Protein AF-A0AAJ6QUE1-F1 (afdb_monomer_lite)

Sequence (290 aa):
MAPIEACGLIKQVSALKKIPVGKLGVLTPVHIRGLEVEFTLDHVLVPKAEQRLLEPGMILRFKIKGDSRNGFTADEIKPEECAHYFGSVIRVPTAKDPSSRTIVSLDLTLDPIVISEESLRNLKLDTPLRCGDYVSLAIRWSDWIAAQQVHARPEGEITQVIERRVRRPRTKSQGREAENAALAGLEGNVANGAGFEELSPQHERFARQRDMCDRGSRRRSRSVNLDVGEKAFPIRYYPNYPQCGPQMCSCHCVPVSSDMMYGPFANFFNPATMCMPPPFIPPFMMRGSQ

Structure (mmCIF, N/CA/C/O backbone):
data_AF-A0AAJ6QUE1-F1
#
_entry.id   AF-A0AAJ6QUE1-F1
#
loop_
_atom_site.group_PDB
_atom_site.id
_atom_site.type_symbol
_atom_site.label_atom_id
_atom_site.label_alt_id
_atom_site.label_comp_id
_atom_site.label_asym_id
_atom_site.label_entity_id
_atom_site.label_seq_id
_atom_site.pdbx_PDB_ins_code
_atom_site.Cartn_x
_atom_site.Cartn_y
_atom_site.Cartn_z
_atom_site.occupancy
_atom_site.B_iso_or_equiv
_atom_site.auth_seq_id
_atom_site.auth_comp_id
_atom_site.auth_asym_id
_atom_site.auth_atom_id
_atom_site.pdbx_PDB_model_num
ATOM 1 N N . MET A 1 1 ? 5.039 -2.104 -29.533 1.00 77.12 1 MET A N 1
ATOM 2 C CA . MET A 1 1 ? 3.683 -2.080 -28.936 1.00 77.12 1 MET A CA 1
ATOM 3 C C . MET A 1 1 ? 3.504 -0.757 -28.214 1.00 77.12 1 MET A C 1
ATOM 5 O O . MET A 1 1 ? 4.496 -0.234 -27.715 1.00 77.12 1 MET A O 1
ATOM 9 N N . ALA A 1 2 ? 2.292 -0.199 -28.202 1.00 88.31 2 ALA A N 1
ATOM 10 C CA . ALA A 1 2 ? 2.006 0.975 -27.381 1.00 88.31 2 ALA A CA 1
ATOM 11 C C . ALA A 1 2 ? 2.123 0.603 -25.888 1.00 88.31 2 ALA A C 1
ATOM 13 O O . ALA A 1 2 ? 1.764 -0.524 -25.535 1.00 88.31 2 ALA A O 1
ATOM 14 N N . PRO A 1 3 ? 2.643 1.497 -25.030 1.00 93.00 3 PRO A N 1
ATOM 15 C CA . PRO A 1 3 ? 2.715 1.242 -23.598 1.00 93.00 3 PRO A CA 1
ATOM 16 C C . PRO A 1 3 ? 1.311 1.078 -23.005 1.00 93.00 3 PRO A C 1
ATOM 18 O O . PRO A 1 3 ? 0.396 1.822 -23.359 1.00 93.00 3 PRO A O 1
ATOM 21 N N . ILE A 1 4 ? 1.153 0.112 -22.100 1.00 95.69 4 ILE A N 1
ATOM 22 C CA . ILE A 1 4 ? -0.122 -0.173 -21.429 1.00 95.69 4 ILE A CA 1
ATOM 23 C C . ILE A 1 4 ? -0.091 0.475 -20.048 1.00 95.69 4 ILE A C 1
ATOM 25 O O . ILE A 1 4 ? 0.804 0.186 -19.256 1.00 95.69 4 ILE A O 1
ATOM 29 N N . GLU A 1 5 ? -1.060 1.336 -19.749 1.00 97.25 5 GLU A N 1
ATOM 30 C CA . GLU A 1 5 ? -1.211 1.899 -18.407 1.00 97.25 5 GLU A CA 1
ATOM 31 C C . GLU A 1 5 ? -1.709 0.831 -17.435 1.00 97.25 5 GLU A C 1
ATOM 33 O O . GLU A 1 5 ? -2.680 0.120 -17.705 1.00 97.25 5 GLU A O 1
ATOM 38 N N . ALA A 1 6 ? -1.022 0.717 -16.304 1.00 97.50 6 ALA A N 1
ATOM 39 C CA . ALA A 1 6 ? -1.281 -0.289 -15.297 1.00 97.50 6 ALA A CA 1
ATOM 40 C C . ALA A 1 6 ? -1.137 0.288 -13.888 1.00 97.50 6 ALA A C 1
ATOM 42 O O . ALA A 1 6 ? -0.459 1.290 -13.646 1.00 97.50 6 ALA A O 1
ATOM 43 N N . CYS A 1 7 ? -1.775 -0.387 -12.943 1.00 97.50 7 CYS A N 1
ATOM 44 C CA . CYS A 1 7 ? -1.571 -0.174 -11.520 1.00 97.50 7 CYS A CA 1
ATOM 45 C C . CYS A 1 7 ? -1.279 -1.527 -10.873 1.00 97.50 7 CYS A C 1
ATOM 47 O O . CYS A 1 7 ? -1.833 -2.558 -11.276 1.00 97.50 7 CYS A O 1
ATOM 49 N N . GLY A 1 8 ? -0.369 -1.543 -9.909 1.00 97.25 8 GLY A N 1
ATOM 50 C CA . GLY A 1 8 ? 0.151 -2.769 -9.322 1.00 97.25 8 GLY A CA 1
ATOM 51 C C . GLY A 1 8 ? 0.847 -2.527 -7.996 1.00 97.25 8 GLY A C 1
ATOM 52 O O . GLY A 1 8 ? 1.038 -1.387 -7.589 1.00 97.25 8 GLY A O 1
ATOM 53 N N . LEU A 1 9 ? 1.216 -3.612 -7.325 1.00 96.62 9 LEU A N 1
ATOM 54 C CA . LEU A 1 9 ? 1.865 -3.566 -6.018 1.00 96.62 9 LEU A CA 1
ATOM 55 C C . LEU A 1 9 ? 3.344 -3.926 -6.108 1.00 96.62 9 LEU A C 1
ATOM 57 O O . LEU A 1 9 ? 3.732 -4.793 -6.899 1.00 96.62 9 LEU A O 1
ATOM 61 N N . ILE A 1 10 ? 4.165 -3.309 -5.265 1.00 96.94 10 ILE A N 1
ATOM 62 C CA . ILE A 1 10 ? 5.572 -3.675 -5.111 1.00 96.94 10 ILE A CA 1
ATOM 63 C C . ILE A 1 10 ? 5.649 -5.063 -4.474 1.00 96.94 10 ILE A C 1
ATOM 65 O O . ILE A 1 10 ? 5.266 -5.252 -3.324 1.00 96.94 10 ILE A O 1
ATOM 69 N N . LYS A 1 11 ? 6.152 -6.053 -5.212 1.00 95.81 11 LYS A N 1
ATOM 70 C CA . LYS A 1 11 ? 6.400 -7.399 -4.673 1.00 95.81 11 LYS A CA 1
ATOM 71 C C . LYS A 1 11 ? 7.750 -7.487 -3.979 1.00 95.81 11 LYS A C 1
ATOM 73 O O . LYS A 1 11 ? 7.886 -8.143 -2.954 1.00 95.81 11 LYS A O 1
ATOM 78 N N . GLN A 1 12 ? 8.757 -6.851 -4.568 1.00 94.50 12 GLN A N 1
ATOM 79 C CA . GLN A 1 12 ? 10.127 -6.909 -4.082 1.00 94.50 12 GLN A CA 1
ATOM 80 C C . GLN A 1 12 ? 10.887 -5.658 -4.509 1.00 94.50 12 GLN A C 1
ATOM 82 O O . GLN A 1 12 ? 10.756 -5.211 -5.648 1.00 94.50 12 GLN A O 1
ATOM 87 N N . VAL A 1 13 ? 11.741 -5.157 -3.617 1.00 92.38 13 VAL A N 1
ATOM 88 C CA . VAL A 1 13 ? 12.742 -4.128 -3.912 1.00 92.38 13 VAL A CA 1
ATOM 89 C C . VAL A 1 13 ? 14.107 -4.679 -3.522 1.00 92.38 13 VAL A C 1
ATOM 91 O O . VAL A 1 13 ? 14.304 -5.141 -2.400 1.00 92.38 13 VAL A O 1
ATOM 94 N N . SER A 1 14 ? 15.057 -4.663 -4.452 1.00 88.81 14 SER A N 1
ATOM 95 C CA . SER A 1 14 ? 16.432 -5.102 -4.225 1.00 88.81 14 SER A CA 1
ATOM 96 C C . SER A 1 14 ? 17.375 -3.907 -4.319 1.00 88.81 14 SER A C 1
ATOM 98 O O . SER A 1 14 ? 17.922 -3.613 -5.384 1.00 88.81 14 SER A O 1
ATOM 100 N N . ALA A 1 15 ? 17.624 -3.260 -3.179 1.00 77.56 15 ALA A N 1
ATOM 101 C CA . ALA A 1 15 ? 18.534 -2.117 -3.076 1.00 77.56 15 ALA A CA 1
ATOM 102 C C . ALA A 1 15 ? 20.032 -2.489 -3.151 1.00 77.56 15 ALA A C 1
ATOM 104 O O . ALA A 1 15 ? 20.873 -1.611 -3.292 1.00 77.56 15 ALA A O 1
ATOM 105 N N . LEU A 1 16 ? 20.382 -3.780 -3.069 1.00 75.62 16 LEU A N 1
ATOM 106 C CA . LEU A 1 16 ? 21.776 -4.252 -2.997 1.00 75.62 16 LEU A CA 1
ATOM 107 C C . LEU A 1 16 ? 22.509 -4.299 -4.349 1.00 75.62 16 LEU A C 1
ATOM 109 O O . LEU A 1 16 ? 23.711 -4.556 -4.391 1.00 75.62 16 LEU A O 1
ATOM 113 N N . LYS A 1 17 ? 21.808 -4.098 -5.469 1.00 74.56 17 LYS A N 1
ATOM 114 C CA . LYS A 1 17 ? 22.422 -4.121 -6.804 1.00 74.56 17 LYS A CA 1
ATOM 115 C C . LYS A 1 17 ? 22.984 -2.743 -7.161 1.00 74.56 17 LYS A C 1
ATOM 117 O O . LYS A 1 17 ? 22.466 -1.729 -6.712 1.00 74.56 17 LYS A O 1
ATOM 122 N N . LYS A 1 18 ? 24.002 -2.712 -8.037 1.00 75.31 18 LYS A N 1
ATOM 123 C CA . LYS A 1 18 ? 24.576 -1.461 -8.582 1.00 75.31 18 LYS A CA 1
ATOM 124 C C . LYS A 1 18 ? 23.502 -0.534 -9.163 1.00 75.31 18 LYS A C 1
ATOM 126 O O . LYS A 1 18 ? 23.595 0.674 -9.006 1.00 75.31 18 LYS A O 1
ATOM 131 N N . ILE A 1 19 ? 22.498 -1.128 -9.809 1.00 78.81 19 ILE A N 1
ATOM 132 C CA . ILE A 1 19 ? 21.254 -0.472 -10.205 1.00 78.81 19 ILE A CA 1
ATOM 133 C C . ILE A 1 19 ? 20.157 -1.133 -9.372 1.00 78.81 19 ILE A C 1
ATOM 135 O O . ILE A 1 19 ? 19.929 -2.335 -9.547 1.00 78.81 19 ILE A O 1
ATOM 139 N N . PRO A 1 20 ? 19.521 -0.411 -8.438 1.00 84.19 20 PRO A N 1
ATOM 140 C CA . PRO A 1 20 ? 18.418 -0.954 -7.666 1.00 84.19 20 PRO A CA 1
ATOM 141 C C . PRO A 1 20 ? 17.274 -1.372 -8.590 1.00 84.19 20 PRO A C 1
ATOM 143 O O . PRO A 1 20 ? 16.778 -0.576 -9.391 1.00 84.19 20 PRO A O 1
ATOM 146 N N . VAL A 1 21 ? 16.867 -2.634 -8.470 1.00 92.19 21 VAL A N 1
ATOM 147 C CA . VAL A 1 21 ? 15.777 -3.218 -9.260 1.00 92.19 21 VAL A CA 1
ATOM 148 C C . VAL A 1 21 ? 14.681 -3.730 -8.347 1.00 92.19 21 VAL A C 1
ATOM 150 O O . VAL A 1 21 ? 14.945 -4.137 -7.211 1.00 92.19 21 VAL A O 1
ATOM 153 N N . GLY A 1 22 ? 13.460 -3.762 -8.854 1.00 95.06 22 GLY A N 1
ATOM 154 C CA . GLY A 1 22 ? 12.321 -4.330 -8.158 1.00 95.06 22 GLY A CA 1
ATOM 155 C C . GLY A 1 22 ? 11.380 -5.071 -9.096 1.00 95.06 22 GLY A C 1
ATOM 156 O O . GLY A 1 22 ? 11.583 -5.127 -10.310 1.00 95.06 22 GLY A O 1
ATOM 157 N N . LYS A 1 23 ? 10.346 -5.658 -8.499 1.00 96.75 23 LYS A N 1
ATOM 158 C CA . LYS A 1 23 ? 9.268 -6.349 -9.206 1.00 96.75 23 LYS A CA 1
ATOM 159 C C . LYS A 1 23 ? 7.918 -5.793 -8.788 1.00 96.75 23 LYS A C 1
ATOM 161 O O . LYS A 1 23 ? 7.656 -5.632 -7.593 1.00 96.75 23 LYS A O 1
ATOM 166 N N . LEU A 1 24 ? 7.059 -5.562 -9.771 1.00 97.56 24 LEU A N 1
ATOM 167 C CA . LEU A 1 24 ? 5.675 -5.137 -9.606 1.00 97.56 24 LEU A CA 1
ATOM 168 C C . LEU A 1 24 ? 4.745 -6.282 -9.994 1.00 97.56 24 LEU A C 1
ATOM 170 O O . LEU A 1 24 ? 4.940 -6.926 -11.021 1.00 97.56 24 LEU A O 1
ATOM 174 N N . GLY A 1 25 ? 3.729 -6.533 -9.174 1.00 97.38 25 GLY A N 1
ATOM 175 C CA . GLY A 1 25 ? 2.609 -7.398 -9.529 1.00 97.38 25 GLY A CA 1
ATOM 176 C C . GLY A 1 25 ? 1.455 -6.561 -10.067 1.00 97.38 25 GLY A C 1
ATOM 177 O O . GLY A 1 25 ? 0.931 -5.712 -9.346 1.00 97.38 25 GLY A O 1
ATOM 178 N N . VAL A 1 26 ? 1.042 -6.797 -11.310 1.00 97.75 26 VAL A N 1
ATOM 179 C CA . VAL A 1 26 ? -0.027 -6.024 -11.960 1.00 97.75 26 VAL A CA 1
ATOM 180 C C . VAL A 1 26 ? -1.389 -6.355 -11.341 1.00 97.75 26 VAL A C 1
ATOM 182 O O . VAL A 1 26 ? -1.796 -7.517 -11.286 1.00 97.75 26 VAL A O 1
ATOM 185 N N . LEU A 1 27 ? -2.121 -5.330 -10.900 1.00 96.38 27 LEU A N 1
ATOM 186 C CA . LEU A 1 27 ? -3.483 -5.433 -10.357 1.00 96.38 27 LEU A CA 1
ATOM 187 C C . LEU A 1 27 ? -4.544 -5.047 -11.392 1.00 96.38 27 LEU A C 1
ATOM 189 O O . LEU A 1 27 ? -5.607 -5.677 -11.472 1.00 96.38 27 LEU A O 1
AT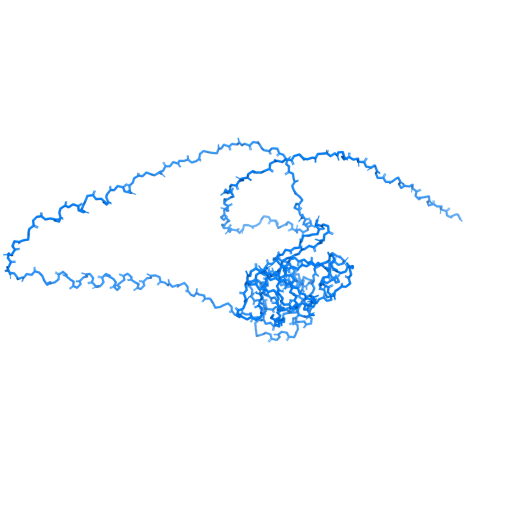OM 193 N N . THR A 1 28 ? -4.263 -4.018 -12.186 1.00 96.06 28 THR A N 1
ATOM 194 C CA . THR A 1 28 ? -5.117 -3.554 -13.281 1.00 96.06 28 THR A CA 1
ATOM 195 C C . THR A 1 28 ? -4.258 -3.200 -14.496 1.00 96.06 28 THR A C 1
ATOM 197 O O . THR A 1 28 ? -3.121 -2.765 -14.310 1.00 96.06 28 THR A O 1
ATOM 200 N N . PRO A 1 29 ? -4.780 -3.365 -15.723 1.00 95.69 29 PRO A N 1
ATOM 201 C CA . PRO A 1 29 ? -6.109 -3.882 -16.072 1.00 95.69 29 PRO A CA 1
ATOM 202 C C . PRO A 1 29 ? -6.257 -5.409 -15.902 1.00 95.69 29 PRO A C 1
ATOM 204 O O . PRO A 1 29 ? -5.283 -6.148 -15.797 1.00 95.69 29 PRO A O 1
ATOM 207 N N . VAL A 1 30 ? -7.507 -5.893 -15.855 1.00 95.69 30 VAL A N 1
ATOM 208 C CA . VAL A 1 30 ? -7.850 -7.288 -15.486 1.00 95.69 30 VAL A CA 1
ATOM 209 C C . VAL A 1 30 ? -7.214 -8.334 -16.407 1.00 95.69 30 VAL A C 1
ATOM 211 O O . VAL A 1 30 ? -6.806 -9.389 -15.935 1.00 95.69 30 VAL A O 1
ATOM 214 N N . HIS A 1 31 ? -7.093 -8.044 -17.702 1.00 94.31 31 HIS A N 1
ATOM 215 C CA . HIS A 1 31 ? -6.599 -8.995 -18.703 1.00 94.31 31 HIS A CA 1
ATOM 216 C C . HIS A 1 31 ? -5.103 -9.335 -18.564 1.00 94.31 31 HIS A C 1
ATOM 218 O O . HIS A 1 31 ? -4.671 -10.355 -19.088 1.00 94.31 31 HIS A O 1
ATOM 224 N N . ILE A 1 32 ? -4.327 -8.516 -17.846 1.00 94.50 32 ILE A N 1
ATOM 225 C CA . ILE A 1 32 ? -2.913 -8.772 -17.515 1.00 94.50 32 ILE A CA 1
ATOM 226 C C . ILE A 1 32 ? -2.669 -8.838 -16.000 1.00 94.50 32 ILE A C 1
ATOM 228 O O . ILE A 1 32 ? -1.533 -8.752 -15.535 1.00 94.50 32 ILE A O 1
ATOM 232 N N . ARG A 1 33 ? -3.733 -8.975 -15.201 1.00 96.31 33 ARG A N 1
ATOM 233 C CA . ARG A 1 33 ? -3.621 -9.089 -13.745 1.00 96.31 33 ARG A CA 1
ATOM 234 C C . ARG A 1 33 ? -2.780 -10.309 -13.366 1.00 96.31 33 ARG A C 1
ATOM 236 O O . ARG A 1 33 ? -2.951 -11.390 -13.919 1.00 96.31 33 ARG A O 1
ATOM 243 N N . GLY A 1 34 ? -1.916 -10.135 -12.372 1.00 94.81 34 GLY A N 1
ATOM 244 C CA . GLY A 1 34 ? -1.016 -11.174 -11.875 1.00 94.81 34 GLY A CA 1
ATOM 245 C C . GLY A 1 34 ? 0.307 -11.266 -12.634 1.00 94.81 34 GLY A C 1
ATOM 246 O O . GLY A 1 34 ? 1.219 -11.928 -12.140 1.00 94.81 34 GLY A O 1
ATOM 247 N N . LEU A 1 35 ? 0.444 -10.572 -13.771 1.00 95.75 35 LEU A N 1
ATOM 248 C CA . LEU A 1 35 ? 1.718 -10.440 -14.470 1.00 95.75 35 LEU A CA 1
ATOM 249 C C . LEU A 1 35 ? 2.756 -9.776 -13.557 1.00 95.75 35 LEU A C 1
ATOM 251 O O . LEU A 1 35 ? 2.451 -8.809 -12.854 1.00 95.75 35 LEU A O 1
ATOM 255 N N . GLU A 1 36 ? 3.980 -10.298 -13.577 1.00 96.38 36 GLU A N 1
ATOM 256 C CA . GLU A 1 36 ? 5.124 -9.662 -12.930 1.00 96.38 36 GLU A CA 1
ATOM 257 C C . GLU A 1 36 ? 5.891 -8.816 -13.936 1.00 96.38 36 GLU A C 1
ATOM 259 O O . GLU A 1 36 ? 6.180 -9.261 -15.047 1.00 96.38 36 GLU A O 1
ATOM 264 N N . VAL A 1 37 ? 6.219 -7.597 -13.525 1.00 96.94 37 VAL A N 1
ATOM 265 C CA . VAL A 1 37 ? 6.917 -6.617 -14.352 1.00 96.94 37 VAL A CA 1
ATOM 266 C C . VAL A 1 37 ? 8.133 -6.124 -13.583 1.00 96.94 37 VAL A C 1
ATOM 268 O O . VAL A 1 37 ? 8.030 -5.772 -12.404 1.00 96.94 37 VAL A O 1
ATOM 271 N N . GLU A 1 38 ? 9.295 -6.129 -14.226 1.00 96.12 38 GLU A N 1
ATOM 272 C CA . GLU A 1 38 ? 10.528 -5.641 -13.607 1.00 96.12 38 GLU A CA 1
ATOM 273 C C . GLU A 1 38 ? 10.637 -4.122 -13.737 1.00 96.12 38 GLU A C 1
ATOM 275 O O . GLU A 1 38 ? 10.182 -3.529 -14.717 1.00 96.12 38 GLU A O 1
ATOM 280 N N . PHE A 1 39 ? 11.256 -3.479 -12.752 1.00 96.12 39 PHE A N 1
ATOM 281 C CA . PHE A 1 39 ? 11.555 -2.054 -12.821 1.00 96.12 39 PHE A CA 1
ATOM 282 C C . PHE A 1 39 ? 12.911 -1.714 -12.224 1.00 96.12 39 PHE A C 1
ATOM 284 O O . PHE A 1 39 ? 13.453 -2.454 -11.400 1.00 96.12 39 PHE A O 1
ATOM 291 N N . THR A 1 40 ? 13.434 -0.556 -12.614 1.00 94.56 40 THR A N 1
ATOM 292 C CA . THR A 1 40 ? 14.599 0.076 -11.991 1.00 94.56 40 THR A CA 1
ATOM 293 C C . THR A 1 40 ? 14.145 1.313 -11.216 1.00 94.56 40 THR A C 1
ATOM 295 O O . THR A 1 40 ? 13.158 1.955 -11.584 1.00 94.56 40 THR A O 1
ATOM 298 N N . LEU A 1 41 ? 14.853 1.671 -10.138 1.00 92.44 41 LEU A N 1
ATOM 299 C CA . LEU A 1 41 ? 14.527 2.893 -9.383 1.00 92.44 41 LEU A CA 1
ATOM 300 C C . LEU A 1 41 ? 14.692 4.178 -10.212 1.00 92.44 41 LEU A C 1
ATOM 302 O O . LEU A 1 41 ? 14.047 5.179 -9.910 1.00 92.44 41 LEU A O 1
ATOM 306 N N . ASP A 1 42 ? 15.482 4.145 -11.287 1.00 93.25 42 ASP A N 1
ATOM 307 C CA . ASP A 1 42 ? 15.654 5.282 -12.198 1.00 93.25 42 ASP A CA 1
ATOM 308 C C . ASP A 1 42 ? 14.365 5.625 -12.965 1.00 93.25 42 ASP A C 1
ATOM 310 O O . ASP A 1 42 ? 14.182 6.766 -13.388 1.00 93.25 42 ASP A O 1
ATOM 314 N N . HIS A 1 43 ? 13.446 4.665 -13.110 1.00 95.62 43 HIS A N 1
ATOM 315 C CA . HIS A 1 43 ? 12.135 4.881 -13.729 1.00 95.62 43 HIS A CA 1
ATOM 316 C C . HIS A 1 43 ? 11.063 5.364 -12.743 1.00 95.62 43 HIS A C 1
ATOM 318 O O . HIS A 1 43 ? 9.921 5.593 -13.152 1.00 95.62 43 HIS A O 1
ATOM 324 N N . VAL A 1 44 ? 11.409 5.535 -11.461 1.00 96.31 44 VAL A N 1
ATOM 325 C CA . VAL A 1 44 ? 10.491 6.029 -10.433 1.00 96.31 44 VAL A CA 1
ATOM 326 C C . VAL A 1 44 ? 10.519 7.556 -10.376 1.00 96.31 44 VAL A C 1
ATOM 328 O O . VAL A 1 44 ? 11.518 8.177 -10.014 1.00 96.31 44 VAL A O 1
ATOM 331 N N . LEU A 1 45 ? 9.374 8.163 -10.674 1.00 96.50 45 LEU A N 1
ATOM 332 C CA . LEU A 1 45 ? 9.129 9.605 -10.739 1.00 96.50 45 LEU A CA 1
ATOM 333 C C . LEU A 1 45 ? 8.875 10.216 -9.350 1.00 96.50 45 LEU A C 1
ATOM 335 O O . LEU A 1 45 ? 7.946 10.995 -9.155 1.00 96.50 45 LEU A O 1
ATOM 339 N N . VAL A 1 46 ? 9.693 9.830 -8.375 1.00 93.81 46 VAL A N 1
ATOM 340 C CA . VAL A 1 46 ? 9.630 10.270 -6.974 1.00 93.81 46 VAL A CA 1
ATOM 341 C C . VAL A 1 46 ? 11.008 10.803 -6.578 1.00 93.81 46 VAL A C 1
ATOM 343 O O . VAL A 1 46 ? 12.014 10.270 -7.064 1.00 93.81 46 VAL A O 1
ATOM 346 N N . PRO A 1 47 ? 11.111 11.824 -5.704 1.00 94.56 47 PRO A N 1
ATOM 347 C CA . PRO A 1 47 ? 12.400 12.308 -5.222 1.00 94.56 47 PRO A CA 1
ATOM 348 C C . PRO A 1 47 ? 13.276 11.182 -4.655 1.00 94.56 47 PRO A C 1
ATOM 350 O O . PRO A 1 47 ? 12.801 10.312 -3.929 1.00 94.56 47 PRO A O 1
ATOM 353 N N . LYS A 1 48 ? 14.591 11.215 -4.919 1.00 91.12 48 LYS A N 1
ATOM 354 C CA . LYS A 1 48 ? 15.533 10.160 -4.478 1.00 91.12 48 LYS A CA 1
ATOM 355 C C . LYS A 1 48 ? 15.513 9.893 -2.966 1.00 91.12 48 LYS A C 1
ATOM 357 O O . LYS A 1 48 ? 15.817 8.781 -2.544 1.00 91.12 48 LYS A O 1
ATOM 362 N N . ALA A 1 49 ? 15.187 10.902 -2.157 1.00 91.06 49 ALA A N 1
ATOM 363 C CA . ALA A 1 49 ? 15.035 10.753 -0.711 1.00 91.06 49 ALA A CA 1
ATOM 364 C C . ALA A 1 49 ? 13.850 9.839 -0.351 1.00 91.06 49 ALA A C 1
ATOM 366 O O . ALA A 1 49 ? 13.987 8.971 0.506 1.00 91.06 49 ALA A O 1
ATOM 367 N N . GLU A 1 50 ? 12.730 9.986 -1.059 1.00 92.75 50 GLU A N 1
ATOM 368 C CA . GLU A 1 50 ? 11.510 9.195 -0.889 1.00 92.75 50 GLU A CA 1
ATOM 369 C C . GLU A 1 50 ? 11.592 7.826 -1.577 1.00 92.75 50 GLU A C 1
ATOM 371 O O . GLU A 1 50 ? 11.001 6.867 -1.098 1.00 92.75 50 GLU A O 1
ATOM 376 N N . GLN A 1 51 ? 12.386 7.669 -2.643 1.00 92.62 51 GLN A N 1
ATOM 377 C CA . GLN A 1 51 ? 12.585 6.356 -3.284 1.00 92.62 51 GLN A CA 1
ATOM 378 C C . GLN A 1 51 ? 13.107 5.284 -2.312 1.00 92.62 51 GLN A C 1
ATOM 380 O O . GLN A 1 51 ? 12.827 4.100 -2.481 1.00 92.62 51 GLN A O 1
ATOM 385 N N . ARG A 1 52 ? 13.860 5.687 -1.280 1.00 89.88 52 ARG A N 1
ATOM 386 C CA . ARG A 1 52 ? 14.366 4.783 -0.230 1.00 89.88 52 ARG A CA 1
ATOM 387 C C . ARG A 1 52 ? 13.275 4.270 0.709 1.00 89.88 52 ARG A C 1
ATOM 389 O O . ARG A 1 52 ? 13.529 3.334 1.458 1.00 89.88 52 ARG A O 1
ATOM 396 N N . LEU A 1 53 ? 12.115 4.913 0.686 1.00 91.81 53 LEU A N 1
ATOM 397 C CA . LEU A 1 53 ? 10.963 4.620 1.526 1.00 91.81 53 LEU A CA 1
ATOM 398 C C . LEU A 1 53 ? 9.974 3.669 0.827 1.00 91.81 53 LEU A C 1
ATOM 400 O O . LEU A 1 53 ? 9.003 3.229 1.433 1.00 91.81 53 LEU A O 1
ATOM 404 N N . LEU A 1 54 ? 10.235 3.312 -0.437 1.00 92.38 54 LEU A N 1
ATOM 405 C CA . LEU A 1 54 ? 9.442 2.331 -1.171 1.00 92.38 54 LEU A CA 1
ATOM 406 C C . LEU A 1 54 ? 9.582 0.940 -0.550 1.00 92.38 54 LEU A C 1
ATOM 408 O O . LEU A 1 54 ? 10.678 0.379 -0.489 1.00 92.38 54 LEU A O 1
ATOM 412 N N . GLU A 1 55 ? 8.453 0.357 -0.160 1.00 92.50 55 GLU A N 1
ATOM 413 C CA . GLU A 1 55 ? 8.380 -0.940 0.508 1.00 92.50 55 GLU A CA 1
ATOM 414 C C . GLU A 1 55 ? 7.442 -1.910 -0.229 1.00 92.50 55 GLU A C 1
ATOM 416 O O . GLU A 1 55 ? 6.503 -1.487 -0.915 1.00 92.50 55 GLU A O 1
ATOM 421 N N . PRO A 1 56 ? 7.676 -3.232 -0.111 1.00 94.62 56 PRO A N 1
ATOM 422 C CA . PRO A 1 56 ? 6.731 -4.228 -0.594 1.00 94.62 56 PRO A CA 1
ATOM 423 C C . PRO A 1 56 ? 5.317 -3.985 -0.055 1.00 94.62 56 PRO A C 1
ATOM 425 O O . PRO A 1 56 ? 5.132 -3.678 1.116 1.00 94.62 56 PRO A O 1
ATOM 428 N N . GLY A 1 57 ? 4.321 -4.149 -0.920 1.00 94.31 57 GLY A N 1
ATOM 429 C CA . GLY A 1 57 ? 2.912 -3.912 -0.613 1.00 94.31 57 GLY A CA 1
ATOM 430 C C . GLY A 1 57 ? 2.375 -2.564 -1.084 1.00 94.31 57 GLY A C 1
ATOM 431 O O . GLY A 1 57 ? 1.173 -2.473 -1.313 1.00 94.31 57 GLY A O 1
ATOM 432 N N . MET A 1 58 ? 3.224 -1.559 -1.320 1.00 95.75 58 MET A N 1
ATOM 433 C CA . MET A 1 58 ? 2.776 -0.258 -1.835 1.00 95.75 58 MET A CA 1
ATOM 434 C C . MET A 1 58 ? 2.208 -0.359 -3.253 1.00 95.75 58 MET A C 1
ATOM 436 O O . MET A 1 58 ? 2.755 -1.076 -4.096 1.00 95.75 58 MET A O 1
ATOM 440 N N . ILE A 1 59 ? 1.142 0.395 -3.528 1.00 97.19 59 ILE A N 1
ATOM 441 C CA . ILE A 1 59 ? 0.494 0.457 -4.843 1.00 97.19 59 ILE A CA 1
ATOM 442 C C . ILE A 1 59 ? 1.056 1.620 -5.671 1.00 97.19 59 ILE A C 1
ATOM 444 O O . ILE A 1 59 ? 1.082 2.767 -5.225 1.00 97.19 59 ILE A O 1
ATOM 448 N N . LEU A 1 60 ? 1.477 1.321 -6.900 1.00 97.56 60 LEU A N 1
ATOM 449 C CA . LEU A 1 60 ? 2.037 2.270 -7.860 1.00 97.56 60 LEU A CA 1
ATOM 450 C C . LEU A 1 60 ? 1.260 2.229 -9.183 1.00 97.56 60 LEU A C 1
ATOM 452 O O . LEU A 1 60 ? 0.786 1.170 -9.609 1.00 97.56 60 LEU A O 1
ATOM 456 N N . ARG A 1 61 ? 1.223 3.364 -9.883 1.00 97.94 61 ARG A N 1
ATOM 457 C CA . ARG A 1 61 ? 0.836 3.471 -11.296 1.00 97.94 61 ARG A CA 1
ATOM 458 C C . ARG A 1 61 ? 2.078 3.469 -12.176 1.00 97.94 61 ARG A C 1
ATOM 460 O O . ARG A 1 61 ? 3.075 4.104 -11.841 1.00 97.94 61 ARG A O 1
ATOM 467 N N . PHE A 1 62 ? 2.014 2.781 -13.308 1.00 98.19 62 PHE A N 1
ATOM 468 C CA . PHE A 1 62 ? 3.136 2.661 -14.236 1.00 98.19 62 PHE A CA 1
ATOM 469 C C . PHE A 1 62 ? 2.672 2.318 -15.650 1.00 98.19 62 PHE A C 1
ATOM 471 O O . PHE A 1 62 ? 1.522 1.935 -15.878 1.00 98.19 62 PHE A O 1
ATOM 478 N N . LYS A 1 63 ? 3.583 2.443 -16.614 1.00 98.06 63 LYS A N 1
ATOM 479 C CA . LYS A 1 63 ? 3.377 2.012 -17.997 1.00 98.06 63 LYS A CA 1
ATOM 480 C C . LYS A 1 63 ? 4.198 0.767 -18.277 1.00 98.06 63 LYS A C 1
ATOM 482 O O . LYS A 1 63 ? 5.410 0.766 -18.089 1.00 98.06 63 LYS A O 1
ATOM 487 N N . ILE A 1 64 ? 3.544 -0.281 -18.759 1.00 97.00 64 ILE A N 1
ATOM 488 C CA . ILE A 1 64 ? 4.202 -1.531 -19.133 1.00 97.00 64 ILE A CA 1
ATOM 489 C C . ILE A 1 64 ? 4.714 -1.415 -20.566 1.00 97.00 64 ILE A C 1
ATOM 491 O O . ILE A 1 64 ? 3.962 -1.057 -21.480 1.00 97.00 64 ILE A O 1
ATOM 495 N N . LYS A 1 65 ? 5.988 -1.751 -20.757 1.00 94.94 65 LYS A N 1
ATOM 496 C CA . LYS A 1 65 ? 6.653 -1.913 -22.051 1.00 94.94 65 LYS A CA 1
ATOM 497 C C . LYS A 1 65 ? 7.216 -3.332 -22.167 1.00 94.94 65 LYS A C 1
ATOM 499 O O . LYS A 1 65 ? 7.345 -4.047 -21.178 1.00 94.94 65 LYS A O 1
ATOM 504 N N . GLY A 1 66 ? 7.548 -3.731 -23.391 1.00 89.88 66 GLY A N 1
ATOM 505 C CA . GLY A 1 66 ? 8.118 -5.045 -23.688 1.00 89.88 66 GLY A CA 1
ATOM 506 C C . GLY A 1 66 ? 7.109 -6.046 -24.245 1.00 89.88 66 GLY A C 1
ATOM 507 O O . GLY A 1 66 ? 5.974 -5.700 -24.581 1.00 89.88 66 GLY A O 1
ATOM 508 N N . ASP A 1 67 ? 7.570 -7.280 -24.405 1.00 85.62 67 ASP A N 1
ATOM 509 C CA . ASP A 1 67 ? 6.819 -8.395 -24.975 1.00 85.62 67 ASP A CA 1
ATOM 510 C C . ASP A 1 67 ? 7.169 -9.712 -24.265 1.00 85.62 67 ASP A C 1
ATOM 512 O O . ASP A 1 67 ? 8.069 -9.784 -23.430 1.00 85.62 67 ASP A O 1
ATOM 516 N N . SER A 1 68 ? 6.461 -10.790 -24.603 1.00 83.75 68 SER A N 1
ATOM 517 C CA . SER A 1 68 ? 6.686 -12.103 -23.983 1.00 83.75 68 SER A CA 1
ATOM 518 C C . SER A 1 68 ? 8.066 -12.704 -24.269 1.00 83.75 68 SER A C 1
ATOM 520 O O . SER A 1 68 ? 8.456 -13.646 -23.585 1.00 83.75 68 SER A O 1
ATOM 522 N N . ARG A 1 69 ? 8.804 -12.192 -25.266 1.00 86.75 69 ARG A N 1
ATOM 523 C CA . ARG A 1 69 ? 10.144 -12.682 -25.625 1.00 86.75 69 ARG A CA 1
ATOM 524 C C . ARG A 1 69 ? 11.243 -11.986 -24.828 1.00 86.75 69 ARG A C 1
ATOM 526 O O . ARG A 1 69 ? 12.173 -12.654 -24.393 1.00 86.75 69 ARG A O 1
ATOM 53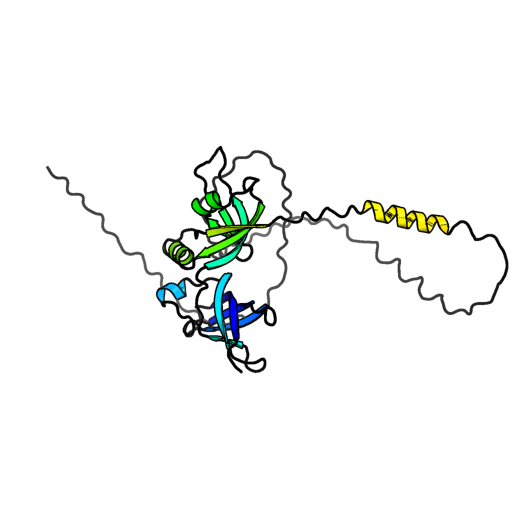3 N N . ASN A 1 70 ? 11.129 -10.672 -24.641 1.00 85.94 70 ASN A N 1
ATOM 534 C CA . ASN A 1 70 ? 12.141 -9.846 -23.976 1.00 85.94 70 ASN A CA 1
ATOM 535 C C . ASN A 1 70 ? 11.820 -9.568 -22.500 1.00 85.94 70 ASN A C 1
ATOM 537 O O . ASN A 1 70 ? 12.648 -9.003 -21.789 1.00 85.94 70 ASN A O 1
ATOM 541 N N . GLY A 1 71 ? 10.634 -9.970 -22.041 1.00 90.69 71 GLY A N 1
ATOM 542 C CA . GLY A 1 71 ? 10.130 -9.653 -20.713 1.00 90.69 71 GLY A CA 1
ATOM 543 C C . GLY A 1 71 ? 9.395 -8.315 -20.683 1.00 90.69 71 GLY A C 1
ATOM 544 O O . GLY A 1 71 ? 9.492 -7.489 -21.594 1.00 90.69 71 GLY A O 1
ATOM 545 N N . PHE A 1 72 ? 8.627 -8.120 -19.614 1.00 94.88 72 PHE A N 1
ATOM 546 C CA . PHE A 1 72 ? 7.878 -6.895 -19.378 1.00 94.88 72 PHE A CA 1
ATOM 547 C C . PHE A 1 72 ? 8.632 -6.004 -18.395 1.00 94.88 72 PHE A C 1
ATOM 549 O O . PHE A 1 72 ? 9.029 -6.454 -17.316 1.00 94.88 72 PHE A O 1
ATOM 556 N N . THR A 1 73 ? 8.767 -4.729 -18.748 1.00 96.31 73 THR A N 1
ATOM 557 C CA . THR A 1 73 ? 9.368 -3.695 -17.902 1.00 96.31 73 THR A CA 1
ATOM 558 C C . THR A 1 73 ? 8.366 -2.585 -17.605 1.00 96.31 73 THR A C 1
ATOM 560 O O . THR A 1 73 ? 7.455 -2.324 -18.394 1.00 96.31 73 THR A O 1
ATOM 563 N N . ALA A 1 74 ? 8.503 -1.950 -16.444 1.00 97.56 74 ALA A N 1
ATOM 564 C CA . ALA A 1 74 ? 7.668 -0.832 -16.026 1.00 97.56 74 ALA A CA 1
ATOM 565 C C . ALA A 1 74 ? 8.453 0.481 -16.100 1.00 97.56 74 ALA A C 1
ATOM 567 O O . ALA A 1 74 ? 9.546 0.588 -15.547 1.00 97.56 74 ALA A O 1
ATOM 568 N N . ASP A 1 75 ? 7.840 1.474 -16.738 1.00 96.94 75 ASP A N 1
ATOM 569 C CA . ASP A 1 75 ? 8.338 2.839 -16.890 1.00 96.94 75 ASP A CA 1
ATOM 570 C C . ASP A 1 75 ? 7.350 3.855 -16.301 1.00 96.94 75 ASP A C 1
ATOM 572 O O . ASP A 1 75 ? 6.181 3.538 -16.059 1.00 96.94 75 ASP A O 1
ATOM 576 N N . GLU A 1 76 ? 7.814 5.098 -16.119 1.00 97.19 76 GLU A N 1
ATOM 577 C CA . GLU A 1 76 ? 7.015 6.224 -15.604 1.00 97.19 76 GLU A CA 1
ATOM 578 C C . GLU A 1 76 ? 6.288 5.870 -14.297 1.00 97.19 76 GLU A C 1
ATOM 580 O O . GLU A 1 76 ? 5.090 6.113 -14.128 1.00 97.19 76 GLU A O 1
ATOM 585 N N . ILE A 1 77 ? 7.020 5.242 -13.379 1.00 97.75 77 ILE A N 1
ATOM 586 C CA . ILE A 1 77 ? 6.455 4.685 -12.157 1.00 97.75 77 ILE A CA 1
ATOM 587 C C . ILE A 1 77 ? 6.214 5.815 -11.173 1.00 97.75 77 ILE A C 1
ATOM 589 O O . ILE A 1 77 ? 7.132 6.553 -10.822 1.00 97.75 77 ILE A O 1
ATOM 593 N N . LYS A 1 78 ? 4.990 5.922 -10.678 1.00 97.38 78 LYS A N 1
ATOM 594 C CA . LYS A 1 78 ? 4.626 6.891 -9.650 1.00 97.38 78 LYS A CA 1
ATOM 595 C C . LYS A 1 78 ? 3.720 6.248 -8.603 1.00 97.38 78 LYS A C 1
ATOM 597 O O . LYS A 1 78 ? 2.929 5.371 -8.953 1.00 97.38 78 LYS A O 1
ATOM 602 N N . PRO A 1 79 ? 3.813 6.668 -7.337 1.00 96.44 79 PRO A N 1
ATOM 603 C CA . PRO A 1 79 ? 2.874 6.267 -6.311 1.00 96.44 79 PRO A CA 1
ATOM 604 C C . PRO A 1 79 ? 1.440 6.573 -6.710 1.00 96.44 79 PRO A C 1
ATOM 606 O O . PRO A 1 79 ? 1.148 7.566 -7.382 1.00 96.44 79 PRO A O 1
ATOM 609 N N . GLU A 1 80 ? 0.544 5.690 -6.300 1.00 96.00 80 GLU A N 1
ATOM 610 C CA . GLU A 1 80 ? -0.870 6.007 -6.267 1.00 96.00 80 GLU A CA 1
ATOM 611 C C . GLU A 1 80 ? -1.101 7.015 -5.133 1.00 96.00 80 GLU A C 1
ATOM 613 O O . GLU A 1 80 ? -0.831 6.705 -3.975 1.00 96.00 80 GLU A O 1
ATOM 618 N N . GLU A 1 81 ? -1.584 8.218 -5.461 1.00 95.19 81 GLU A N 1
ATOM 619 C CA . GLU A 1 81 ? -1.765 9.298 -4.477 1.00 95.19 81 GLU A CA 1
ATOM 620 C C . GLU A 1 81 ? -2.667 8.869 -3.316 1.00 95.19 81 GLU A C 1
ATOM 622 O O . GLU A 1 81 ? -2.397 9.182 -2.161 1.00 95.19 81 GLU A O 1
ATOM 627 N N . CYS A 1 82 ? -3.720 8.113 -3.630 1.00 96.38 82 CYS A N 1
ATOM 628 C CA . CYS A 1 82 ? -4.647 7.536 -2.672 1.00 96.38 82 CYS A CA 1
ATOM 629 C C . CYS A 1 82 ? -4.891 6.070 -3.043 1.00 96.38 82 CYS A C 1
ATOM 631 O O . CYS A 1 82 ? -5.636 5.758 -3.975 1.00 96.38 82 CYS A O 1
ATOM 633 N N . ALA A 1 83 ? -4.209 5.169 -2.342 1.00 97.00 83 ALA A N 1
ATOM 634 C CA . ALA A 1 83 ? -4.227 3.744 -2.626 1.00 97.00 83 ALA A CA 1
ATOM 635 C C . ALA A 1 83 ? -5.254 3.014 -1.755 1.00 97.00 83 ALA A C 1
ATOM 637 O O . ALA A 1 83 ? -5.320 3.227 -0.544 1.00 97.00 83 ALA A O 1
ATOM 638 N N . HIS A 1 84 ? -6.026 2.116 -2.372 1.00 96.50 84 HIS A N 1
ATOM 639 C CA . HIS A 1 84 ? -7.013 1.296 -1.674 1.00 96.50 84 HIS A CA 1
ATOM 640 C C . HIS A 1 84 ? -6.437 -0.065 -1.292 1.00 96.50 84 HIS A C 1
ATOM 642 O O . HIS A 1 84 ? -5.978 -0.825 -2.147 1.00 96.50 84 HIS A O 1
ATOM 648 N N . TYR A 1 85 ? -6.540 -0.394 -0.010 1.00 97.06 85 TYR A N 1
ATOM 649 C CA . TYR A 1 85 ? -6.116 -1.661 0.564 1.00 97.06 85 TYR A CA 1
ATOM 650 C C . TYR A 1 85 ? -7.290 -2.364 1.240 1.00 97.06 85 TYR A C 1
ATOM 652 O O . TYR A 1 85 ? -8.321 -1.762 1.550 1.00 97.06 85 TYR A O 1
ATOM 660 N N . PHE A 1 86 ? -7.112 -3.657 1.485 1.00 97.06 86 PHE A N 1
ATOM 661 C CA . PHE A 1 86 ? -8.015 -4.448 2.306 1.00 97.06 86 PHE A CA 1
ATOM 662 C C . PHE A 1 86 ? -7.306 -4.882 3.581 1.00 97.06 86 PHE A C 1
ATOM 664 O O . PHE A 1 86 ? -6.091 -5.114 3.589 1.00 97.06 86 PHE A O 1
ATOM 671 N N . GLY A 1 87 ? -8.074 -4.969 4.657 1.00 97.38 87 GLY A N 1
ATOM 672 C CA . GLY A 1 87 ? -7.549 -5.351 5.952 1.00 97.38 87 GLY A CA 1
ATOM 673 C C . GLY A 1 87 ? -8.635 -5.751 6.932 1.00 97.38 87 GLY A C 1
ATOM 674 O O . GLY A 1 87 ? -9.835 -5.674 6.656 1.00 97.38 87 GLY A O 1
ATOM 675 N N . SER A 1 88 ? -8.193 -6.171 8.111 1.00 97.69 88 SER A N 1
ATOM 676 C CA . SER A 1 88 ? -9.075 -6.541 9.216 1.00 97.69 88 SER A CA 1
ATOM 677 C C . SER A 1 88 ? -8.836 -5.645 10.424 1.00 97.69 88 SER A C 1
ATOM 679 O O . SER A 1 88 ? -7.694 -5.345 10.780 1.00 97.69 88 SER A O 1
ATOM 681 N N . VAL A 1 89 ? -9.912 -5.238 11.090 1.00 97.44 89 VAL A N 1
ATOM 682 C CA . VAL A 1 89 ? -9.836 -4.450 12.324 1.00 97.44 89 VAL A CA 1
ATOM 683 C C . VAL A 1 89 ? -9.241 -5.317 13.431 1.00 97.44 89 VAL A C 1
ATOM 685 O O . VAL A 1 89 ? -9.804 -6.351 13.786 1.00 97.44 89 VAL A O 1
ATOM 688 N N . ILE A 1 90 ? -8.109 -4.905 13.998 1.00 97.25 90 ILE A N 1
ATOM 689 C CA . ILE A 1 90 ? -7.428 -5.645 15.076 1.00 97.25 90 ILE A CA 1
ATOM 690 C C . ILE A 1 90 ? -7.567 -4.967 16.440 1.00 97.25 90 ILE A C 1
ATOM 692 O O . ILE A 1 90 ? -7.311 -5.592 17.470 1.00 97.25 90 ILE A O 1
ATOM 696 N N . ARG A 1 91 ? -7.964 -3.692 16.464 1.00 96.31 91 ARG A N 1
ATOM 697 C CA . ARG A 1 91 ? -8.200 -2.937 17.695 1.00 96.31 91 ARG A CA 1
ATOM 698 C C . ARG A 1 91 ? -9.265 -1.880 17.471 1.00 96.31 91 ARG A C 1
ATOM 700 O O . ARG A 1 91 ? -9.220 -1.181 16.464 1.00 96.31 91 ARG A O 1
ATOM 707 N N . VAL A 1 92 ? -10.154 -1.737 18.446 1.00 95.31 92 VAL A N 1
ATOM 708 C CA . VAL A 1 92 ? -11.120 -0.640 18.549 1.00 95.31 92 VAL A CA 1
ATOM 709 C C . VAL A 1 92 ? -11.036 -0.027 19.951 1.00 95.31 92 VAL A C 1
ATOM 711 O O . VAL A 1 92 ? -10.720 -0.765 20.893 1.00 95.31 92 VAL A O 1
ATOM 714 N N . PRO A 1 93 ? -11.310 1.281 20.107 1.00 92.31 93 PRO A N 1
ATOM 715 C CA . PRO A 1 93 ? -11.426 1.909 21.414 1.00 92.31 93 PRO A CA 1
ATOM 716 C C . PRO A 1 93 ? -12.431 1.167 22.295 1.00 92.31 93 PRO A C 1
ATOM 718 O O . PRO A 1 93 ? -13.500 0.762 21.834 1.00 92.31 93 PRO A O 1
ATOM 721 N N . THR A 1 94 ? -12.103 0.986 23.574 1.00 90.44 94 THR A N 1
ATOM 722 C CA . THR A 1 94 ? -13.005 0.336 24.539 1.00 90.44 94 THR A CA 1
ATOM 723 C C . THR A 1 94 ? -13.361 1.297 25.661 1.00 90.44 94 THR A C 1
ATOM 725 O O . THR A 1 94 ? -12.618 2.230 25.938 1.00 90.44 94 THR A O 1
ATOM 728 N N . ALA A 1 95 ? -14.457 1.042 26.381 1.00 88.31 95 ALA A N 1
ATOM 729 C CA . ALA A 1 95 ? -14.829 1.860 27.541 1.00 88.31 95 ALA A CA 1
ATOM 730 C C . ALA A 1 95 ? -13.740 1.902 28.634 1.00 88.31 95 ALA A C 1
ATOM 732 O O . ALA A 1 95 ? -13.677 2.856 29.401 1.00 88.31 95 ALA A O 1
ATOM 733 N N . LYS A 1 96 ? -12.880 0.875 28.704 1.00 88.44 96 LYS A N 1
ATOM 734 C CA . LYS A 1 96 ? -11.749 0.811 29.644 1.00 88.44 96 LYS A CA 1
ATOM 735 C C . LYS A 1 96 ? -10.529 1.603 29.171 1.00 88.44 96 LYS A C 1
ATOM 737 O O . LYS A 1 96 ? -9.708 1.979 29.996 1.00 88.44 96 LYS A O 1
ATOM 742 N N . ASP A 1 97 ? -10.410 1.819 27.865 1.00 89.56 97 ASP A N 1
ATOM 743 C CA . ASP A 1 97 ? -9.290 2.510 27.230 1.00 89.56 97 ASP A CA 1
ATOM 744 C C . ASP A 1 97 ? -9.810 3.357 26.052 1.00 89.56 97 ASP A C 1
ATOM 746 O O . ASP A 1 97 ? -9.677 2.965 24.883 1.00 89.56 97 ASP A O 1
ATOM 750 N N . PRO A 1 98 ? -10.480 4.488 26.350 1.00 82.81 98 PRO A N 1
ATOM 751 C CA . PRO A 1 98 ? -11.072 5.346 25.328 1.00 82.81 98 PRO A CA 1
ATOM 752 C C . PRO A 1 98 ? -10.020 6.118 24.523 1.00 82.81 98 PRO A C 1
ATOM 754 O O . PRO A 1 98 ? -10.343 6.639 23.461 1.00 82.81 98 PRO A O 1
ATOM 757 N N . SER A 1 99 ? -8.774 6.201 25.007 1.00 85.31 99 SER A N 1
ATOM 758 C CA . SER A 1 99 ? -7.668 6.851 24.295 1.00 85.31 99 SER A CA 1
ATOM 759 C C . SER A 1 99 ? -6.989 5.928 23.281 1.00 85.31 99 SER A C 1
ATOM 761 O O . SER A 1 99 ? -6.203 6.397 22.452 1.00 85.31 99 SER A O 1
ATOM 763 N N . SER A 1 100 ? -7.280 4.623 23.308 1.00 90.38 100 SER A N 1
ATOM 764 C CA . SER A 1 100 ? -6.778 3.707 22.288 1.00 90.38 100 SER A CA 1
ATOM 765 C C . SER A 1 100 ? -7.366 4.022 20.913 1.00 90.38 100 SER A C 1
ATOM 767 O O . SER A 1 100 ? -8.563 4.233 20.755 1.00 90.38 100 SER A O 1
ATOM 769 N N . ARG A 1 101 ? -6.507 4.048 19.890 1.00 94.50 101 ARG A N 1
ATOM 770 C CA . ARG A 1 101 ? -6.923 4.278 18.500 1.00 94.50 101 ARG A CA 1
ATOM 771 C C . ARG A 1 101 ? -7.428 2.993 17.846 1.00 94.50 101 ARG A C 1
ATOM 773 O O . ARG A 1 101 ? -6.966 1.896 18.175 1.00 94.50 101 ARG A O 1
ATOM 780 N N . THR A 1 102 ? -8.316 3.142 16.864 1.00 96.56 102 THR A N 1
ATOM 781 C CA . THR A 1 102 ? -8.693 2.047 15.962 1.00 96.56 102 THR A CA 1
ATOM 782 C C . THR A 1 102 ? -7.504 1.676 15.082 1.00 96.56 102 THR A C 1
ATOM 784 O O . THR A 1 102 ? -6.865 2.551 14.492 1.00 96.56 102 THR A O 1
ATOM 787 N N . ILE A 1 103 ? -7.202 0.380 14.997 1.00 97.69 103 ILE A N 1
ATOM 788 C CA . ILE A 1 103 ? -6.094 -0.142 14.191 1.00 97.69 103 ILE A CA 1
ATOM 789 C C . ILE A 1 103 ? -6.615 -1.230 13.260 1.00 97.69 103 ILE A C 1
ATOM 791 O O . ILE A 1 103 ? -7.300 -2.161 13.700 1.00 97.69 103 ILE A O 1
ATOM 795 N N . VAL A 1 104 ? -6.226 -1.137 11.992 1.00 98.12 104 VAL A N 1
ATOM 796 C CA . VAL A 1 104 ? -6.496 -2.132 10.951 1.00 98.12 104 VAL A CA 1
ATOM 797 C C . VAL A 1 104 ? -5.179 -2.758 10.510 1.00 98.12 104 VAL A C 1
ATOM 799 O O . VAL A 1 104 ? -4.208 -2.047 10.294 1.00 98.12 104 VAL A O 1
ATOM 802 N N . SER A 1 105 ? -5.126 -4.082 10.400 1.00 98.00 105 SER A N 1
ATOM 803 C CA . SER A 1 105 ? -3.978 -4.787 9.818 1.00 98.00 105 SER A CA 1
ATOM 804 C C . SER A 1 105 ? -4.247 -5.050 8.341 1.00 98.00 105 SER A C 1
ATOM 806 O O . SER A 1 105 ? -5.320 -5.561 8.008 1.00 98.00 105 SER A O 1
ATOM 808 N N . LEU A 1 106 ? -3.307 -4.680 7.468 1.00 96.88 106 LEU A N 1
ATOM 809 C CA . LEU A 1 106 ? -3.403 -4.942 6.029 1.00 96.88 106 LEU A CA 1
ATOM 810 C C . LEU A 1 106 ? -3.280 -6.435 5.729 1.00 96.88 106 LEU A C 1
ATOM 812 O O . LEU A 1 106 ? -2.415 -7.104 6.279 1.00 96.88 106 LEU A O 1
ATOM 816 N N . ASP A 1 107 ? -4.066 -6.956 4.790 1.00 95.12 107 ASP A N 1
ATOM 817 C CA . ASP A 1 107 ? -4.035 -8.394 4.486 1.00 95.12 107 ASP A CA 1
ATOM 818 C C . ASP A 1 107 ? -2.712 -8.859 3.863 1.00 95.12 107 ASP A C 1
ATOM 820 O O . ASP A 1 107 ? -2.274 -9.985 4.092 1.00 95.12 107 ASP A O 1
ATOM 824 N N . LEU A 1 108 ? -2.098 -8.012 3.031 1.00 90.81 108 LEU A N 1
ATOM 825 C CA . LEU A 1 108 ? -0.929 -8.391 2.235 1.00 90.81 108 LEU A CA 1
ATOM 826 C C . LEU A 1 108 ? 0.382 -8.254 3.006 1.00 90.81 108 LEU A C 1
ATOM 828 O O . LEU A 1 108 ? 1.243 -9.123 2.896 1.00 90.81 108 LEU A O 1
ATOM 832 N N . THR A 1 109 ? 0.545 -7.168 3.761 1.00 92.69 109 THR A N 1
ATOM 833 C CA . THR A 1 109 ? 1.793 -6.873 4.482 1.00 92.69 109 THR A CA 1
ATOM 834 C C . THR A 1 109 ? 1.699 -7.141 5.977 1.00 92.69 109 THR A C 1
ATOM 836 O O . THR A 1 109 ? 2.724 -7.217 6.644 1.00 92.69 109 THR A O 1
ATOM 839 N N . LEU A 1 110 ? 0.482 -7.317 6.508 1.00 95.19 110 LEU A N 1
ATOM 840 C CA . LEU A 1 110 ? 0.185 -7.395 7.941 1.00 95.19 110 LEU A CA 1
ATOM 841 C C . LEU A 1 110 ? 0.501 -6.104 8.710 1.00 95.19 110 LEU A C 1
ATOM 843 O O . LEU A 1 110 ? 0.387 -6.081 9.940 1.00 95.19 110 LEU A O 1
ATOM 847 N N . ASP A 1 111 ? 0.816 -5.014 8.006 1.00 94.94 111 ASP A N 1
ATOM 848 C CA . ASP A 1 111 ? 1.168 -3.750 8.638 1.00 94.94 111 ASP A CA 1
ATOM 849 C C . ASP A 1 111 ? -0.025 -3.150 9.391 1.00 94.94 111 ASP A C 1
ATOM 851 O O . ASP A 1 111 ? -1.151 -3.139 8.878 1.00 94.94 111 ASP A O 1
ATOM 855 N N . PRO A 1 112 ? 0.196 -2.640 10.615 1.00 97.06 112 PRO A N 1
ATOM 856 C CA . PRO A 1 112 ? -0.835 -1.971 11.385 1.00 97.06 112 PRO A CA 1
ATOM 857 C C . PRO A 1 112 ? -0.992 -0.512 10.941 1.00 97.06 112 PRO A C 1
ATOM 859 O O . PRO A 1 112 ? -0.083 0.303 11.101 1.00 97.06 112 PRO A O 1
ATOM 862 N N . ILE A 1 113 ? -2.192 -0.171 10.486 1.00 97.75 113 ILE A N 1
ATOM 863 C CA . ILE A 1 113 ? -2.609 1.162 10.049 1.00 97.75 113 ILE A CA 1
ATOM 864 C C . ILE A 1 113 ? -3.496 1.783 11.120 1.00 97.75 113 ILE A C 1
ATOM 866 O O . ILE A 1 113 ? -4.420 1.138 11.629 1.00 97.75 113 ILE A O 1
ATOM 870 N N . VAL A 1 114 ? -3.216 3.032 11.480 1.00 97.69 114 VAL A N 1
ATOM 871 C CA . VAL A 1 114 ? -4.049 3.803 12.407 1.00 97.69 114 VAL A CA 1
ATOM 872 C C . VAL A 1 114 ? -5.174 4.453 11.615 1.00 97.69 114 VAL A C 1
ATOM 874 O O . VAL A 1 114 ? -4.922 5.078 10.593 1.00 97.69 114 VAL A O 1
ATOM 877 N N . ILE A 1 115 ? -6.414 4.311 12.074 1.00 97.69 115 ILE A N 1
ATOM 878 C CA . ILE A 1 115 ? -7.552 4.929 11.390 1.00 97.69 115 ILE A CA 1
ATOM 879 C C . ILE A 1 115 ? -7.782 6.338 11.925 1.00 97.69 115 ILE A C 1
ATOM 881 O O . ILE A 1 115 ? -7.811 6.531 13.145 1.00 97.69 115 ILE A O 1
ATOM 885 N N . SER A 1 116 ? -7.967 7.294 11.014 1.00 95.56 116 SER A N 1
ATOM 886 C CA . SER A 1 116 ? -8.252 8.681 11.371 1.00 95.56 116 SER A CA 1
ATOM 887 C C . SER A 1 116 ? -9.573 8.803 12.133 1.00 95.56 116 SER A C 1
ATOM 889 O O . SER A 1 116 ? -10.570 8.137 11.830 1.00 95.56 116 SER A O 1
ATOM 891 N N . GLU A 1 117 ? -9.607 9.675 13.143 1.00 92.06 117 GLU A N 1
ATOM 892 C CA . GLU A 1 117 ? -10.840 9.920 13.902 1.00 92.06 117 GLU A CA 1
ATOM 893 C C . GLU A 1 117 ? -11.947 10.490 13.013 1.00 92.06 117 GLU A C 1
ATOM 895 O O . GLU A 1 117 ? -13.122 10.180 13.204 1.00 92.06 117 GLU A O 1
ATOM 900 N N . GLU A 1 118 ? -11.569 11.311 12.034 1.00 92.94 118 GLU A N 1
ATOM 901 C CA . GLU A 1 118 ? -12.491 11.889 11.063 1.00 92.94 118 GLU A CA 1
ATOM 902 C C . GLU A 1 118 ? -13.155 10.802 10.212 1.00 92.94 118 GLU A C 1
ATOM 904 O O . GLU A 1 118 ? -14.380 10.794 10.080 1.00 92.94 118 GLU A O 1
ATOM 909 N N . SER A 1 119 ? -12.382 9.829 9.717 1.00 93.81 119 SER A N 1
ATOM 910 C CA . SER A 1 119 ? -12.932 8.701 8.964 1.00 93.81 119 SER A CA 1
ATOM 911 C C . SER A 1 119 ? -13.955 7.920 9.790 1.00 93.81 119 SER A C 1
ATOM 913 O O . SER A 1 119 ? -15.045 7.636 9.295 1.00 93.81 119 SER A O 1
ATOM 915 N N . LEU A 1 120 ? -13.667 7.646 11.068 1.00 91.38 120 LEU A N 1
ATOM 916 C CA . LEU A 1 120 ? -14.603 6.938 11.951 1.00 91.38 120 LEU A CA 1
ATOM 917 C C . LEU A 1 120 ? -15.905 7.716 12.175 1.00 91.38 120 LEU A C 1
ATOM 919 O O . LEU A 1 120 ? -16.980 7.116 12.177 1.00 91.38 120 LEU A O 1
ATOM 923 N N . ARG A 1 121 ? -15.825 9.042 12.338 1.00 90.75 121 ARG A N 1
ATOM 924 C CA . ARG A 1 121 ? -17.011 9.908 12.475 1.00 90.75 121 ARG A CA 1
ATOM 925 C C . ARG A 1 121 ? -17.835 9.938 11.186 1.00 90.75 121 ARG A C 1
ATOM 927 O O . ARG A 1 121 ? -19.064 9.968 11.244 1.00 90.75 121 ARG A O 1
ATOM 934 N N . ASN A 1 122 ? -17.168 9.885 10.035 1.00 92.12 122 ASN A N 1
ATOM 935 C CA . ASN A 1 122 ? -17.805 9.929 8.721 1.00 92.12 122 ASN A CA 1
ATOM 936 C C . ASN A 1 122 ? -18.412 8.585 8.288 1.00 92.12 122 ASN A C 1
ATOM 938 O O . ASN A 1 122 ? -19.319 8.578 7.457 1.00 92.12 122 ASN A O 1
ATOM 942 N N . LEU A 1 123 ? -17.971 7.463 8.869 1.00 88.69 123 LEU A N 1
ATOM 943 C CA . LEU A 1 123 ? -18.332 6.109 8.433 1.00 88.69 123 LEU A CA 1
ATOM 944 C C . LEU A 1 123 ? -19.817 5.731 8.637 1.00 88.69 123 LEU A C 1
ATOM 946 O O . LEU A 1 123 ? -20.237 4.715 8.097 1.00 88.69 123 LEU A O 1
ATOM 950 N N . LYS A 1 124 ? -20.610 6.528 9.375 1.00 87.69 124 LYS A N 1
ATOM 951 C CA . LYS A 1 124 ? -22.078 6.392 9.583 1.00 87.69 124 LYS A CA 1
ATOM 952 C C . LYS A 1 124 ? -22.602 4.942 9.532 1.00 87.69 124 LYS A C 1
ATOM 954 O O . LYS A 1 124 ? -23.476 4.618 8.734 1.00 87.69 124 LYS A O 1
ATOM 959 N N . LEU A 1 125 ? -22.050 4.071 10.375 1.00 88.12 125 LEU A N 1
ATOM 960 C CA . LEU A 1 125 ? -22.458 2.668 10.444 1.00 88.12 125 LEU A CA 1
ATOM 961 C C . LEU A 1 125 ? -23.664 2.493 11.365 1.00 88.12 125 LEU A C 1
ATOM 963 O O . LEU A 1 125 ? -23.692 3.059 12.458 1.00 88.12 125 LEU A O 1
ATOM 967 N N . ASP A 1 126 ? -24.593 1.620 10.975 1.00 87.94 126 ASP A N 1
ATOM 968 C CA . ASP A 1 126 ? -25.700 1.193 11.843 1.00 87.94 126 ASP A CA 1
ATOM 969 C C . ASP A 1 126 ? -25.192 0.413 13.065 1.00 87.94 126 ASP A C 1
ATOM 971 O O . ASP A 1 126 ? -25.756 0.485 14.158 1.00 87.94 126 ASP A O 1
ATOM 975 N N . THR A 1 127 ? -24.098 -0.334 12.892 1.00 87.62 127 THR A N 1
ATOM 976 C CA . THR A 1 127 ? -23.439 -1.093 13.957 1.00 87.62 127 THR A CA 1
ATOM 977 C C . THR A 1 127 ? -22.030 -0.572 14.212 1.00 87.62 127 THR A C 1
ATOM 979 O O . THR A 1 127 ? -21.289 -0.355 13.253 1.00 87.62 127 THR A O 1
ATOM 982 N N . PRO A 1 128 ? -21.606 -0.437 15.483 1.00 89.94 128 PRO A N 1
ATOM 983 C CA . PRO A 1 128 ? -20.246 -0.017 15.790 1.00 89.94 128 PRO A CA 1
ATOM 984 C C . PRO A 1 128 ? -19.239 -1.037 15.256 1.00 89.94 128 PRO A C 1
ATOM 986 O O . PRO A 1 128 ? -19.479 -2.244 15.336 1.00 89.94 128 PRO A O 1
ATOM 989 N N . LEU A 1 129 ? -18.107 -0.532 14.765 1.00 93.12 129 LEU A N 1
ATOM 990 C CA . LEU A 1 129 ? -16.991 -1.335 14.275 1.00 93.12 129 LEU A CA 1
ATOM 991 C C . LEU A 1 129 ? -16.460 -2.260 15.382 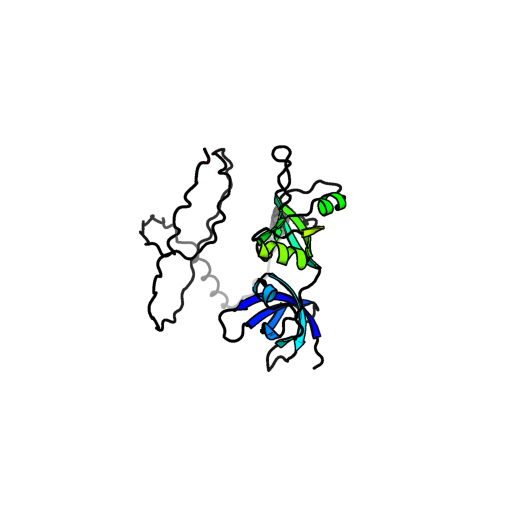1.00 93.12 129 LEU A C 1
ATOM 993 O O . LEU A 1 129 ? -16.325 -1.851 16.541 1.00 93.12 129 LEU A O 1
ATOM 997 N N . ARG A 1 130 ? -16.135 -3.503 15.033 1.00 93.81 130 ARG A N 1
ATOM 998 C CA . ARG A 1 130 ? -15.633 -4.531 15.954 1.00 93.81 130 ARG A CA 1
ATOM 999 C C . ARG A 1 130 ? -14.316 -5.113 15.461 1.00 93.81 130 ARG A C 1
ATOM 1001 O O . ARG A 1 130 ? -14.017 -5.130 14.270 1.00 93.81 130 ARG A O 1
ATOM 1008 N N . CYS A 1 131 ? -13.528 -5.652 16.390 1.00 95.25 131 CYS A N 1
ATOM 1009 C CA . CYS A 1 131 ? -12.363 -6.454 16.025 1.00 95.25 131 CYS A CA 1
ATOM 1010 C C . CYS A 1 131 ? -12.796 -7.664 15.182 1.00 95.25 131 CYS A C 1
ATOM 1012 O O . CYS A 1 131 ? -13.725 -8.384 15.548 1.00 95.25 131 CYS A O 1
ATOM 1014 N N . GLY A 1 132 ? -12.090 -7.903 14.080 1.00 95.06 132 GLY A N 1
ATOM 1015 C CA . GLY A 1 132 ? -12.382 -8.948 13.102 1.00 95.06 132 GLY A CA 1
ATOM 1016 C C . GLY A 1 132 ? -13.229 -8.490 11.913 1.00 95.06 132 GLY A C 1
ATOM 1017 O O . GLY A 1 132 ? -13.333 -9.254 10.947 1.00 95.06 132 GLY A O 1
ATOM 1018 N N . ASP A 1 133 ? -13.786 -7.274 11.949 1.00 95.25 133 ASP A N 1
ATOM 1019 C CA . ASP A 1 133 ? -14.489 -6.700 10.803 1.00 95.25 133 ASP A CA 1
ATOM 1020 C C . ASP A 1 133 ? -13.524 -6.512 9.634 1.00 95.25 133 ASP A C 1
ATOM 1022 O O . ASP A 1 133 ? -12.370 -6.105 9.807 1.00 95.25 133 ASP A O 1
ATOM 1026 N N . TYR A 1 134 ? -14.004 -6.841 8.438 1.00 96.62 134 TYR A N 1
ATOM 1027 C CA . TYR A 1 134 ? -13.234 -6.731 7.210 1.00 96.62 134 TYR A CA 1
ATOM 1028 C C . TYR A 1 134 ? -13.538 -5.397 6.544 1.00 96.62 134 TYR A C 1
ATOM 1030 O O . TYR A 1 134 ? -14.705 -5.038 6.390 1.00 96.62 134 TYR A O 1
ATOM 1038 N N . VAL A 1 135 ? -12.507 -4.646 6.170 1.00 97.06 135 VAL A N 1
ATOM 1039 C CA . VAL A 1 135 ? -12.662 -3.268 5.700 1.00 97.06 135 VAL A CA 1
ATOM 1040 C C . VAL A 1 135 ? -11.816 -3.003 4.462 1.00 97.06 135 VAL A C 1
ATOM 1042 O O . VAL A 1 135 ? -10.744 -3.585 4.283 1.00 97.06 135 VAL A O 1
ATOM 1045 N N . SER A 1 136 ? -12.299 -2.097 3.613 1.00 97.12 136 SER A N 1
ATOM 1046 C CA . SER A 1 136 ? -11.476 -1.426 2.614 1.00 97.12 136 SER A CA 1
ATOM 1047 C C . SER A 1 136 ? -11.061 -0.066 3.149 1.00 97.12 136 SER A C 1
ATOM 1049 O O . SER A 1 136 ? -11.887 0.692 3.669 1.00 97.12 136 SER A O 1
ATOM 1051 N N . LEU A 1 137 ? -9.784 0.251 3.012 1.00 96.94 137 LEU A N 1
ATOM 1052 C CA . LEU A 1 137 ? -9.193 1.480 3.511 1.00 96.94 137 LEU A CA 1
ATOM 1053 C C . LEU A 1 137 ? -8.428 2.203 2.403 1.00 96.94 137 LEU A C 1
ATOM 1055 O O . LEU A 1 137 ? -7.846 1.569 1.526 1.00 96.94 137 LEU A O 1
ATOM 1059 N N . ALA A 1 138 ? -8.443 3.524 2.450 1.00 97.62 138 ALA A N 1
ATOM 1060 C CA . ALA A 1 138 ? -7.654 4.401 1.609 1.00 97.62 138 ALA A CA 1
ATOM 1061 C C . ALA A 1 138 ? -6.472 4.932 2.423 1.00 97.62 138 ALA A C 1
ATOM 1063 O O . ALA A 1 138 ? -6.655 5.400 3.548 1.00 97.62 138 ALA A O 1
ATOM 1064 N N . ILE A 1 139 ? -5.265 4.848 1.870 1.00 97.62 139 ILE A N 1
ATOM 1065 C CA . ILE A 1 139 ? -4.067 5.442 2.470 1.00 97.62 139 ILE A CA 1
ATOM 1066 C C . ILE A 1 139 ? -3.444 6.374 1.447 1.00 97.62 139 ILE A C 1
ATOM 1068 O O . ILE A 1 139 ? -3.202 5.973 0.302 1.00 97.62 139 ILE A O 1
ATOM 1072 N N . ARG A 1 140 ? -3.189 7.616 1.861 1.00 97.12 140 ARG A N 1
ATOM 1073 C CA . ARG A 1 140 ? -2.520 8.595 1.010 1.00 97.12 140 ARG A CA 1
ATOM 1074 C C . ARG A 1 140 ? -1.022 8.348 1.007 1.00 97.12 140 ARG A C 1
ATOM 1076 O O . ARG A 1 140 ? -0.437 8.010 2.038 1.00 97.12 140 ARG A O 1
ATOM 1083 N N . TRP A 1 141 ? -0.394 8.569 -0.141 1.00 95.44 141 TRP A N 1
ATOM 1084 C CA . TRP A 1 141 ? 1.059 8.479 -0.272 1.00 95.44 141 TRP A CA 1
ATOM 1085 C C . TRP A 1 141 ? 1.776 9.382 0.741 1.00 95.44 141 TRP A C 1
ATOM 1087 O O . TRP A 1 141 ? 2.703 8.937 1.419 1.00 95.44 141 TRP A O 1
ATOM 1097 N N . SER A 1 142 ? 1.297 10.621 0.902 1.00 95.44 142 SER A N 1
ATOM 1098 C CA . SER A 1 142 ? 1.843 11.597 1.853 1.00 95.44 142 SER A CA 1
ATOM 1099 C C . SER A 1 142 ? 1.891 11.071 3.286 1.00 95.44 142 SER A C 1
ATOM 1101 O O . SER A 1 142 ? 2.905 11.223 3.965 1.00 95.44 142 SER A O 1
ATOM 1103 N N . ASP A 1 143 ? 0.816 10.422 3.733 1.00 95.88 143 ASP A N 1
ATOM 1104 C CA . ASP A 1 143 ? 0.659 9.958 5.113 1.00 95.88 143 ASP A CA 1
ATOM 1105 C C . ASP A 1 143 ? 1.535 8.731 5.367 1.00 95.88 143 ASP A C 1
ATOM 1107 O O . ASP A 1 143 ? 2.124 8.581 6.441 1.00 95.88 143 ASP A O 1
ATOM 1111 N N . TRP A 1 144 ? 1.691 7.888 4.341 1.00 94.69 144 TRP A N 1
ATOM 1112 C CA . TRP A 1 144 ? 2.611 6.759 4.379 1.00 94.69 144 TRP A CA 1
ATOM 1113 C C . TRP A 1 144 ? 4.064 7.221 4.520 1.00 94.69 144 TRP A C 1
ATOM 1115 O O . TRP A 1 144 ? 4.782 6.768 5.418 1.00 94.69 144 TRP A O 1
ATOM 1125 N N . ILE A 1 145 ? 4.487 8.158 3.669 1.00 94.31 145 ILE A N 1
ATOM 1126 C CA . ILE A 1 145 ? 5.849 8.698 3.685 1.00 94.31 145 ILE A CA 1
ATOM 1127 C C . ILE A 1 145 ? 6.140 9.434 4.991 1.00 94.31 145 ILE A C 1
ATOM 1129 O O . ILE A 1 145 ? 7.181 9.194 5.609 1.00 94.31 145 ILE A O 1
ATOM 1133 N N . ALA A 1 146 ? 5.222 10.294 5.441 1.00 94.50 146 ALA A N 1
ATOM 1134 C CA . ALA A 1 146 ? 5.373 11.024 6.694 1.00 94.50 146 ALA A CA 1
ATOM 1135 C C . ALA A 1 146 ? 5.554 10.060 7.875 1.00 94.50 146 ALA A C 1
ATOM 1137 O O . ALA A 1 146 ? 6.473 10.237 8.675 1.00 94.50 146 ALA A O 1
ATOM 1138 N N . ALA A 1 147 ? 4.745 8.997 7.950 1.00 94.75 147 ALA A N 1
ATOM 1139 C CA . ALA A 1 147 ? 4.849 8.000 9.009 1.00 94.75 147 ALA A CA 1
ATOM 1140 C C . ALA A 1 147 ? 6.184 7.243 8.987 1.00 94.75 147 ALA A C 1
ATOM 1142 O O . ALA A 1 147 ? 6.803 7.066 10.039 1.00 94.75 147 ALA A O 1
ATOM 1143 N N . GLN A 1 148 ? 6.674 6.848 7.810 1.00 93.06 148 GLN A N 1
ATOM 1144 C CA . GLN A 1 148 ? 7.966 6.168 7.693 1.00 93.06 148 GLN A CA 1
ATOM 1145 C C . GLN A 1 148 ? 9.138 7.061 8.118 1.00 93.06 148 GLN A C 1
ATOM 1147 O O . GLN A 1 148 ? 10.052 6.576 8.791 1.00 93.06 148 GLN A O 1
ATOM 1152 N N . GLN A 1 149 ? 9.100 8.357 7.788 1.00 93.81 149 GLN A N 1
ATOM 1153 C CA . GLN A 1 149 ? 10.142 9.317 8.175 1.00 93.81 149 GLN A CA 1
ATOM 1154 C C . GLN A 1 149 ? 10.278 9.470 9.695 1.00 93.81 149 GLN A C 1
ATOM 1156 O O . GLN A 1 149 ? 11.391 9.646 10.188 1.00 93.81 149 GLN A O 1
ATOM 1161 N N . VAL A 1 150 ? 9.174 9.373 10.442 1.00 94.81 150 VAL A N 1
ATOM 1162 C CA . VAL A 1 150 ? 9.171 9.469 11.915 1.00 94.81 150 VAL A CA 1
ATOM 1163 C C . VAL A 1 150 ? 9.107 8.109 12.620 1.00 94.81 150 VAL A C 1
ATOM 1165 O O . VAL A 1 150 ? 8.937 8.055 13.837 1.00 94.81 150 VAL A O 1
ATOM 1168 N N . HIS A 1 151 ? 9.225 7.003 11.877 1.00 91.94 151 HIS A N 1
ATOM 1169 C CA . HIS A 1 151 ? 9.064 5.636 12.389 1.00 91.94 151 HIS A CA 1
ATOM 1170 C C . HIS A 1 151 ? 7.736 5.397 13.138 1.00 91.94 151 HIS A C 1
ATOM 1172 O O . HIS A 1 151 ? 7.678 4.638 14.110 1.00 91.94 151 HIS A O 1
ATOM 1178 N N . ALA A 1 152 ? 6.660 6.036 12.678 1.00 94.50 152 ALA A N 1
ATOM 1179 C CA . ALA A 1 152 ? 5.302 5.853 13.176 1.00 94.50 152 ALA A CA 1
ATOM 1180 C C . ALA A 1 152 ? 4.486 4.925 12.263 1.00 94.50 152 ALA A C 1
ATOM 1182 O O . ALA A 1 152 ? 4.938 4.484 11.207 1.00 94.50 152 ALA A O 1
ATOM 1183 N N . ARG A 1 153 ? 3.258 4.613 12.689 1.00 95.00 153 ARG A N 1
ATOM 1184 C CA . ARG A 1 153 ? 2.286 3.899 11.853 1.00 95.00 153 ARG A CA 1
ATOM 1185 C C . ARG A 1 153 ? 1.606 4.884 10.904 1.00 95.00 153 ARG A C 1
ATOM 1187 O O . ARG A 1 153 ? 1.256 5.970 11.368 1.00 95.00 153 ARG A O 1
ATOM 1194 N N . PRO A 1 154 ? 1.385 4.512 9.635 1.00 96.12 154 PRO A N 1
ATOM 1195 C CA . PRO A 1 154 ? 0.645 5.350 8.704 1.00 96.12 154 PRO A CA 1
ATOM 1196 C C . PRO A 1 154 ? -0.806 5.516 9.155 1.00 96.12 154 PRO A C 1
ATOM 1198 O O . PRO A 1 154 ? -1.390 4.629 9.794 1.00 96.12 154 PRO A O 1
ATOM 1201 N N . GLU A 1 155 ? -1.363 6.672 8.817 1.00 96.88 155 GLU A N 1
ATOM 1202 C CA . GLU A 1 155 ? -2.773 6.980 9.010 1.00 96.88 155 GLU A CA 1
ATOM 1203 C C . GLU A 1 155 ? -3.558 6.620 7.744 1.00 96.88 155 GLU A C 1
ATOM 1205 O O . GLU A 1 155 ? -3.062 6.770 6.629 1.00 96.88 155 GLU A O 1
ATOM 1210 N N . GLY A 1 156 ? -4.766 6.090 7.916 1.00 97.19 156 GLY A N 1
ATOM 1211 C CA . GLY A 1 156 ? -5.640 5.699 6.817 1.00 97.19 156 GLY A CA 1
ATOM 1212 C C . GLY A 1 156 ? -7.106 5.982 7.113 1.00 97.19 156 GLY A C 1
ATOM 1213 O O . GLY A 1 156 ? -7.514 6.194 8.258 1.00 97.19 156 GLY A O 1
ATOM 1214 N N . GLU A 1 157 ? -7.913 5.951 6.063 1.00 97.38 157 GLU A N 1
ATOM 1215 C CA . GLU A 1 157 ? -9.348 6.212 6.114 1.00 97.38 157 GLU A CA 1
ATOM 1216 C C . GLU A 1 157 ? -10.108 4.934 5.742 1.00 97.38 157 GLU A C 1
ATOM 1218 O O . GLU A 1 157 ? -9.857 4.333 4.699 1.00 97.38 157 GLU A O 1
ATOM 1223 N N . ILE A 1 158 ? -11.056 4.492 6.570 1.00 96.88 158 ILE A N 1
ATOM 1224 C CA . ILE A 1 158 ? -11.970 3.412 6.187 1.00 96.88 158 ILE A CA 1
ATOM 1225 C C . ILE A 1 158 ? -12.940 3.962 5.141 1.00 96.88 158 ILE A C 1
ATOM 1227 O O . ILE A 1 158 ? -13.666 4.921 5.391 1.00 96.88 158 ILE A O 1
ATOM 1231 N N . THR A 1 159 ? -12.968 3.313 3.981 1.00 95.50 159 THR A N 1
ATOM 1232 C CA . THR A 1 159 ? -13.868 3.659 2.870 1.00 95.50 159 THR A CA 1
ATOM 1233 C C . THR A 1 159 ? -15.118 2.791 2.863 1.00 95.50 159 THR A C 1
ATOM 1235 O O . THR A 1 159 ? -16.196 3.259 2.506 1.00 95.50 159 THR A O 1
ATOM 1238 N N . GLN A 1 160 ? -14.997 1.528 3.280 1.00 94.94 160 GLN A N 1
ATOM 1239 C CA . GLN A 1 160 ? -16.113 0.592 3.313 1.00 94.94 160 GLN A CA 1
ATOM 1240 C C . GLN A 1 160 ? -15.893 -0.496 4.367 1.00 94.94 160 GLN A C 1
ATOM 1242 O O . GLN A 1 160 ? -14.796 -1.044 4.480 1.00 94.94 160 GLN A O 1
ATOM 1247 N N . VAL A 1 161 ? -16.957 -0.872 5.080 1.00 94.06 161 VAL A N 1
ATOM 1248 C CA . VAL A 1 161 ? -17.013 -2.127 5.844 1.00 94.06 161 VAL A CA 1
ATOM 1249 C C . VAL A 1 161 ? -17.600 -3.211 4.948 1.00 94.06 161 VAL A C 1
ATOM 1251 O O . VAL A 1 161 ? -18.675 -3.050 4.372 1.00 94.06 161 VAL A O 1
ATOM 1254 N N . ILE A 1 162 ? -16.869 -4.307 4.787 1.00 93.00 162 ILE A N 1
ATOM 1255 C CA . ILE A 1 162 ? -17.217 -5.400 3.887 1.00 93.00 162 ILE A CA 1
ATOM 1256 C C . ILE A 1 162 ? -17.858 -6.503 4.719 1.00 93.00 162 ILE A C 1
ATOM 1258 O O . ILE A 1 162 ? -17.201 -7.154 5.535 1.00 93.00 162 ILE A O 1
ATOM 1262 N N . GLU A 1 163 ? -19.143 -6.755 4.481 1.00 83.25 163 GLU A N 1
ATOM 1263 C CA . GLU A 1 163 ? -19.840 -7.862 5.124 1.00 83.25 163 GLU A CA 1
ATOM 1264 C C . GLU A 1 163 ? -19.164 -9.190 4.772 1.00 83.25 163 GLU A C 1
ATOM 1266 O O . GLU A 1 163 ? -19.179 -9.661 3.626 1.00 83.25 163 GLU A O 1
ATOM 1271 N N . ARG A 1 164 ? -18.591 -9.852 5.782 1.00 66.81 164 ARG A N 1
ATOM 1272 C CA . ARG A 1 164 ? -18.182 -11.243 5.626 1.00 66.81 164 ARG A CA 1
ATOM 1273 C C . ARG A 1 164 ? -19.443 -12.070 5.439 1.00 66.81 164 ARG A C 1
ATOM 1275 O O . ARG A 1 164 ? -20.179 -12.318 6.391 1.00 66.81 164 ARG A O 1
ATOM 1282 N N . ARG A 1 165 ? -19.664 -12.562 4.216 1.00 59.19 165 ARG A N 1
ATOM 1283 C CA . ARG A 1 165 ? -20.625 -13.642 3.970 1.00 59.19 165 ARG A CA 1
ATOM 1284 C C . ARG A 1 165 ? -20.194 -14.838 4.812 1.00 59.19 165 ARG A C 1
ATOM 1286 O O . ARG A 1 165 ? -19.310 -15.595 4.408 1.00 59.19 165 ARG A O 1
ATOM 1293 N N . VAL A 1 166 ? -20.797 -14.991 5.990 1.00 57.91 166 VAL A N 1
ATOM 1294 C CA . VAL A 1 166 ? -20.628 -16.167 6.843 1.00 57.91 166 VAL A CA 1
ATOM 1295 C C . VAL A 1 166 ? -21.020 -17.361 5.985 1.00 57.91 166 VAL A C 1
ATOM 1297 O O . VAL A 1 166 ? -22.200 -17.576 5.700 1.00 57.91 166 VAL A O 1
ATOM 1300 N N . ARG A 1 167 ? -20.030 -18.124 5.510 1.00 56.91 167 ARG A N 1
ATOM 1301 C CA . ARG A 1 167 ? -20.293 -19.414 4.878 1.00 56.91 167 ARG A CA 1
ATOM 1302 C C . ARG A 1 167 ? -20.880 -20.280 5.979 1.00 56.91 167 ARG A C 1
ATOM 1304 O O . ARG A 1 167 ? -20.136 -20.799 6.807 1.00 56.91 167 ARG A O 1
ATOM 1311 N N . ARG A 1 168 ? -22.214 -20.370 6.033 1.00 57.41 168 ARG A N 1
ATOM 1312 C CA . ARG A 1 168 ? -22.891 -21.275 6.961 1.00 57.41 168 ARG A CA 1
ATOM 1313 C C . ARG A 1 168 ? -22.240 -22.646 6.783 1.00 57.41 168 ARG A C 1
ATOM 1315 O O . ARG A 1 168 ? -22.121 -23.088 5.633 1.00 57.41 168 ARG A O 1
ATOM 1322 N N . PRO A 1 169 ? -21.760 -23.288 7.861 1.00 61.31 169 PRO A N 1
ATOM 1323 C CA . PRO A 1 169 ? -21.223 -24.630 7.752 1.00 61.31 169 PRO A CA 1
ATOM 1324 C C . PRO A 1 169 ? -22.309 -25.479 7.103 1.00 61.31 169 PRO A C 1
ATOM 1326 O O . PRO A 1 169 ? -23.427 -25.563 7.608 1.00 61.31 169 PRO A O 1
ATOM 1329 N N . ARG A 1 170 ? -22.005 -26.024 5.923 1.00 62.91 170 ARG A N 1
ATOM 1330 C CA . ARG A 1 170 ? -22.904 -26.918 5.202 1.00 62.91 170 ARG A CA 1
ATOM 1331 C C . ARG A 1 170 ? -23.060 -28.134 6.109 1.00 62.91 170 ARG A C 1
ATOM 1333 O O . ARG A 1 170 ? -22.141 -28.947 6.207 1.00 62.91 170 ARG A O 1
ATOM 1340 N N . THR A 1 171 ? -24.151 -28.190 6.865 1.00 61.59 171 THR A N 1
ATOM 1341 C CA . THR A 1 171 ? -24.463 -29.298 7.762 1.00 61.59 171 THR A CA 1
ATOM 1342 C C . THR A 1 171 ? -24.492 -30.563 6.911 1.00 61.59 171 THR A C 1
ATOM 1344 O O . THR A 1 171 ? -25.377 -30.761 6.086 1.00 61.59 171 THR A O 1
ATOM 1347 N N . LYS A 1 172 ? -23.471 -31.414 7.067 1.00 59.50 172 LYS A N 1
ATOM 1348 C CA . LYS A 1 172 ? -23.320 -32.689 6.343 1.00 59.50 172 LYS A CA 1
ATOM 1349 C C . LYS A 1 172 ? -24.399 -33.726 6.708 1.00 59.50 172 LYS A C 1
ATOM 1351 O O . LYS A 1 172 ? -24.308 -34.866 6.269 1.00 59.50 172 LYS A O 1
ATOM 1356 N N . SER A 1 173 ? -25.405 -33.367 7.505 1.00 57.03 173 SER A N 1
ATOM 1357 C CA . SER A 1 173 ? -26.420 -34.293 8.010 1.00 57.03 173 SER A CA 1
ATOM 1358 C C . SER A 1 173 ? -27.504 -34.656 6.993 1.00 57.03 173 SER A C 1
ATOM 1360 O O . SER A 1 173 ? -28.061 -35.735 7.112 1.00 57.03 173 SER A O 1
ATOM 1362 N N . GLN A 1 174 ? -27.759 -33.854 5.953 1.00 55.88 174 GLN A N 1
ATOM 1363 C CA . GLN A 1 174 ? -28.813 -34.179 4.973 1.00 55.88 174 GLN A CA 1
ATOM 1364 C C . GLN A 1 174 ? -28.368 -35.110 3.829 1.00 55.88 174 GLN A C 1
ATOM 1366 O O . GLN A 1 174 ? -29.204 -35.592 3.075 1.00 55.88 174 GLN A O 1
ATOM 1371 N N . GLY A 1 175 ? -27.067 -35.394 3.693 1.00 53.69 175 GLY A N 1
ATOM 1372 C CA . GLY A 1 175 ? -26.564 -36.277 2.633 1.00 53.69 175 GLY A CA 1
ATOM 1373 C C . GLY A 1 175 ? -26.703 -37.770 2.942 1.00 53.69 175 GLY A C 1
ATOM 1374 O O . GLY A 1 175 ? -26.907 -38.555 2.028 1.00 53.69 175 GLY A O 1
ATOM 1375 N N . ARG A 1 176 ? -26.629 -38.171 4.220 1.00 53.84 176 ARG A N 1
ATOM 1376 C CA . ARG A 1 176 ? -26.619 -39.596 4.604 1.00 53.84 176 ARG A CA 1
ATOM 1377 C C . ARG A 1 176 ? -28.006 -40.228 4.717 1.00 53.84 176 ARG A C 1
ATOM 1379 O O . ARG A 1 176 ? -28.123 -41.427 4.503 1.00 53.84 176 ARG A O 1
ATOM 1386 N N . GLU A 1 177 ? -29.051 -39.455 5.007 1.00 55.75 177 GLU A N 1
ATOM 1387 C CA . GLU A 1 177 ? -30.425 -39.985 5.000 1.00 55.75 177 GLU A CA 1
ATOM 1388 C C . GLU A 1 177 ? -30.930 -40.237 3.574 1.00 55.75 177 GLU A C 1
ATOM 1390 O O . GLU A 1 177 ? -31.575 -41.252 3.333 1.00 55.75 177 GLU A O 1
ATOM 1395 N N . ALA A 1 178 ? -30.561 -39.388 2.607 1.00 57.88 178 ALA A N 1
ATOM 1396 C CA . ALA A 1 178 ? -30.901 -39.603 1.200 1.00 57.88 178 ALA A CA 1
ATOM 1397 C C . ALA A 1 178 ? -30.151 -40.804 0.586 1.00 57.88 178 ALA A C 1
ATOM 1399 O O . ALA A 1 178 ? -30.729 -41.555 -0.196 1.00 57.88 178 ALA A O 1
ATOM 1400 N N . GLU A 1 179 ? -28.888 -41.023 0.970 1.00 57.59 179 GLU A N 1
ATOM 1401 C CA . GLU A 1 179 ? -28.086 -42.162 0.494 1.00 57.59 179 GLU A CA 1
ATOM 1402 C C . GLU A 1 179 ? -28.548 -43.497 1.115 1.00 57.59 179 GLU A C 1
ATOM 1404 O O . GLU A 1 179 ? -28.640 -44.504 0.416 1.00 57.59 179 GLU A O 1
ATOM 1409 N N . ASN A 1 180 ? -28.944 -43.503 2.397 1.00 58.31 180 ASN A N 1
ATOM 1410 C CA . ASN A 1 180 ? -29.497 -44.696 3.053 1.00 58.31 180 ASN A CA 1
ATOM 1411 C C . ASN A 1 180 ? -30.928 -45.032 2.591 1.00 58.31 180 ASN A C 1
ATOM 1413 O O . ASN A 1 180 ? -31.276 -46.209 2.511 1.00 58.31 180 ASN A O 1
ATOM 1417 N N . ALA A 1 181 ? -31.750 -44.035 2.240 1.00 58.53 181 ALA A N 1
ATOM 1418 C CA . ALA A 1 181 ? -33.080 -44.273 1.673 1.00 58.53 181 ALA A CA 1
ATOM 1419 C C . ALA A 1 181 ? -33.017 -44.894 0.263 1.00 58.53 181 ALA A C 1
ATOM 1421 O O . ALA A 1 181 ? -33.878 -45.697 -0.092 1.00 58.53 181 ALA A O 1
ATOM 1422 N N . ALA A 1 182 ? -31.984 -44.575 -0.525 1.00 58.19 182 ALA A N 1
ATOM 1423 C CA . ALA A 1 182 ? -31.783 -45.160 -1.851 1.00 58.19 182 ALA A CA 1
ATOM 1424 C C . ALA A 1 182 ? -31.339 -46.636 -1.793 1.00 58.19 182 ALA A C 1
ATOM 1426 O O . ALA A 1 182 ? -31.739 -47.428 -2.644 1.00 58.19 182 ALA A O 1
ATOM 1427 N N . LEU A 1 183 ? -30.560 -47.027 -0.778 1.00 56.84 183 LEU A N 1
ATOM 1428 C CA . LEU A 1 183 ? -30.133 -48.419 -0.584 1.00 56.84 183 LEU A CA 1
ATOM 1429 C C . LEU A 1 183 ? -31.248 -49.313 -0.013 1.00 56.84 183 LEU A C 1
ATOM 1431 O O . LEU A 1 183 ? -31.349 -50.472 -0.404 1.00 56.84 183 LEU A O 1
ATOM 1435 N N . ALA A 1 184 ? -32.141 -48.776 0.824 1.00 57.56 184 ALA A N 1
ATOM 1436 C CA . ALA A 1 184 ? -33.281 -49.528 1.364 1.00 57.56 184 ALA A CA 1
ATOM 1437 C C . ALA A 1 184 ? -34.377 -49.844 0.318 1.00 57.56 184 ALA A C 1
ATOM 1439 O O . ALA A 1 184 ? -35.203 -50.727 0.537 1.00 57.56 184 ALA A O 1
ATOM 1440 N N . GLY A 1 185 ? -34.391 -49.154 -0.830 1.00 53.25 185 GLY A N 1
ATOM 1441 C CA . GLY A 1 185 ? -35.330 -49.414 -1.930 1.00 53.25 185 GLY A CA 1
ATOM 1442 C C . GLY A 1 185 ? -34.932 -50.561 -2.871 1.00 53.25 185 GLY A C 1
ATOM 1443 O O . GLY A 1 185 ? -35.736 -50.952 -3.715 1.00 53.25 185 GLY A O 1
ATOM 1444 N N . LEU A 1 186 ? -33.714 -51.104 -2.750 1.00 52.09 186 LEU A N 1
ATOM 1445 C CA . LEU A 1 186 ? -33.170 -52.128 -3.657 1.00 52.09 186 LEU A CA 1
ATOM 1446 C C . LEU A 1 186 ? -33.257 -53.566 -3.119 1.00 52.09 186 LEU A C 1
ATOM 1448 O O . LEU A 1 186 ? -33.060 -54.504 -3.885 1.00 52.09 186 LEU A O 1
ATOM 1452 N N . GLU A 1 187 ? -33.620 -53.768 -1.850 1.00 51.81 187 GLU A N 1
ATOM 1453 C CA . GLU A 1 187 ? -33.741 -55.113 -1.253 1.00 51.81 187 GLU A CA 1
ATOM 1454 C C . GLU A 1 187 ? -35.143 -55.744 -1.407 1.00 51.81 187 GLU A C 1
ATOM 1456 O O . GLU A 1 187 ? -35.378 -56.861 -0.955 1.00 51.81 187 GLU A O 1
ATOM 1461 N N . GLY A 1 188 ? -36.082 -55.074 -2.088 1.00 49.91 188 GLY A N 1
ATOM 1462 C CA . GLY A 1 188 ? -37.467 -55.546 -2.240 1.00 49.91 188 GLY A CA 1
ATOM 1463 C C . GLY A 1 188 ? -37.787 -56.389 -3.483 1.00 49.91 188 GLY A C 1
ATOM 1464 O O . GLY A 1 188 ? -38.902 -56.889 -3.577 1.00 49.91 188 GLY A O 1
ATOM 1465 N N . ASN A 1 189 ? -36.867 -56.554 -4.442 1.00 50.28 189 ASN A N 1
ATOM 1466 C CA . ASN A 1 189 ? -37.190 -57.108 -5.772 1.00 50.28 189 ASN A CA 1
ATOM 1467 C C . ASN A 1 189 ? -36.213 -58.196 -6.261 1.00 50.28 189 ASN A C 1
ATOM 1469 O O . ASN A 1 189 ? -35.777 -58.176 -7.410 1.00 50.28 189 ASN A O 1
ATOM 1473 N N . VAL A 1 190 ? -35.888 -59.187 -5.424 1.00 49.78 190 VAL A N 1
ATOM 1474 C CA . VAL A 1 190 ? -35.218 -60.417 -5.894 1.00 49.78 190 VAL A CA 1
ATOM 1475 C C . VAL A 1 190 ? -35.931 -61.650 -5.348 1.00 49.78 190 VAL A C 1
ATOM 1477 O O . VAL A 1 190 ? -35.435 -62.383 -4.501 1.00 49.78 190 VAL A O 1
ATOM 1480 N N . ALA A 1 191 ? -37.134 -61.878 -5.860 1.00 51.62 191 ALA A N 1
ATOM 1481 C CA . ALA A 1 191 ? -37.797 -63.171 -5.800 1.00 51.62 191 ALA A CA 1
ATOM 1482 C C . ALA A 1 191 ? -38.648 -63.327 -7.060 1.00 51.62 191 ALA A C 1
ATOM 1484 O O . ALA A 1 191 ? -39.857 -63.152 -7.011 1.00 51.62 191 ALA A O 1
ATOM 1485 N N . ASN A 1 192 ? -37.997 -63.567 -8.202 1.00 45.38 192 ASN A N 1
ATOM 1486 C CA . ASN A 1 192 ? -38.560 -64.338 -9.313 1.00 45.38 192 ASN A CA 1
ATOM 1487 C C . ASN A 1 192 ? -37.472 -64.645 -10.353 1.00 45.38 192 ASN A C 1
ATOM 1489 O O . ASN A 1 192 ? -37.091 -63.804 -11.155 1.00 45.38 192 ASN A O 1
ATOM 1493 N N . GLY A 1 193 ? -36.963 -65.872 -10.256 1.00 40.59 193 GLY A N 1
ATOM 1494 C CA . GLY A 1 193 ? -36.892 -66.847 -11.343 1.00 40.59 193 GLY A CA 1
ATOM 1495 C C . GLY A 1 193 ? -36.348 -66.468 -12.725 1.00 40.59 193 GLY A C 1
ATOM 1496 O O . GLY A 1 193 ? -36.968 -65.716 -13.464 1.00 40.59 193 GLY A O 1
ATOM 1497 N N . ALA A 1 194 ? -35.350 -67.272 -13.110 1.00 40.59 194 ALA A N 1
ATOM 1498 C CA . ALA A 1 194 ? -35.054 -67.775 -14.456 1.00 40.59 194 ALA A CA 1
ATOM 1499 C C . ALA A 1 194 ? -34.032 -67.002 -15.307 1.00 40.59 194 ALA A C 1
ATOM 1501 O O . ALA A 1 194 ? -34.184 -65.823 -15.598 1.00 40.59 194 ALA A O 1
ATOM 1502 N N . GLY A 1 195 ? -33.021 -67.749 -15.770 1.00 40.19 195 GLY A N 1
ATOM 1503 C CA . GLY A 1 195 ? -32.082 -67.329 -16.811 1.00 40.19 195 GLY A CA 1
ATOM 1504 C C . GLY A 1 195 ? -30.613 -67.518 -16.440 1.00 40.19 195 GLY A C 1
ATOM 1505 O O . GLY A 1 195 ? -29.881 -66.544 -16.341 1.00 40.19 195 GLY A O 1
ATOM 1506 N N . PHE A 1 196 ? -30.181 -68.763 -16.220 1.00 41.94 196 PHE A N 1
ATOM 1507 C CA . PHE A 1 196 ? -28.761 -69.119 -16.260 1.00 41.94 196 PHE A CA 1
ATOM 1508 C C . PHE A 1 196 ? -28.296 -69.025 -17.723 1.00 41.94 196 PHE A C 1
ATOM 1510 O O . PHE A 1 196 ? -28.614 -69.904 -18.518 1.00 41.94 196 PHE A O 1
ATOM 1517 N N . GLU A 1 197 ? -27.560 -67.973 -18.074 1.00 49.53 197 GLU A N 1
ATOM 1518 C CA . GLU A 1 197 ? -26.665 -67.979 -19.234 1.00 49.53 197 GLU A CA 1
ATOM 1519 C C . GLU A 1 197 ? -25.220 -67.942 -18.731 1.00 49.53 197 GLU A C 1
ATOM 1521 O O . GLU A 1 197 ? -24.837 -67.122 -17.893 1.00 49.53 197 GLU A O 1
ATOM 1526 N N . GLU A 1 198 ? -24.444 -68.909 -19.213 1.00 45.97 198 GLU A N 1
ATOM 1527 C CA . GLU A 1 198 ? -23.037 -69.127 -18.907 1.00 45.97 198 GLU A CA 1
ATOM 1528 C C . GLU A 1 198 ? -22.196 -67.897 -19.269 1.00 45.97 198 GLU A C 1
ATOM 1530 O O . GLU A 1 198 ? -21.981 -67.580 -20.439 1.00 45.97 198 GLU A O 1
ATOM 1535 N N . LEU A 1 199 ? -21.652 -67.225 -18.252 1.00 44.47 199 LEU A N 1
ATOM 1536 C CA . LEU A 1 199 ? -20.606 -66.224 -18.432 1.00 44.47 199 LEU A CA 1
ATOM 1537 C C . LEU A 1 199 ? -19.227 -66.860 -18.228 1.00 44.47 199 LEU A C 1
ATOM 1539 O O . LEU A 1 199 ? -18.862 -67.322 -17.149 1.00 44.47 199 LEU A O 1
ATOM 1543 N N . SER A 1 200 ? -18.484 -66.848 -19.332 1.00 45.72 200 SER A N 1
ATOM 1544 C CA . SER A 1 200 ? -17.088 -67.239 -19.532 1.00 45.72 200 SER A CA 1
ATOM 1545 C C . SER A 1 200 ? -16.108 -66.771 -18.428 1.00 45.72 200 SER A C 1
ATOM 1547 O O . SER A 1 200 ? -16.211 -65.644 -17.928 1.00 45.72 200 SER A O 1
ATOM 1549 N N . PRO A 1 201 ? -15.100 -67.594 -18.070 1.00 46.44 201 PRO A N 1
ATOM 1550 C CA . PRO A 1 201 ? -14.176 -67.340 -16.967 1.00 46.44 201 PRO A CA 1
ATOM 1551 C C . PRO A 1 201 ? -13.076 -66.336 -17.351 1.00 46.44 201 PRO A C 1
ATOM 1553 O O . PRO A 1 201 ? -11.977 -66.727 -17.742 1.00 46.44 201 PRO A O 1
ATOM 1556 N N . GLN A 1 202 ? -13.334 -65.030 -17.212 1.00 47.59 202 GLN A N 1
ATOM 1557 C CA . GLN A 1 202 ? -12.273 -64.000 -17.272 1.00 47.59 202 GLN A CA 1
ATOM 1558 C C . GLN A 1 202 ? -12.342 -62.884 -16.207 1.00 47.59 202 GLN A C 1
ATOM 1560 O O . GLN A 1 202 ? -11.500 -61.990 -16.217 1.00 47.59 202 GLN A O 1
ATOM 1565 N N . HIS A 1 203 ? -13.236 -62.951 -15.213 1.00 47.19 203 HIS A N 1
ATOM 1566 C CA . HIS A 1 203 ? -13.396 -61.881 -14.206 1.00 47.19 203 HIS A CA 1
ATOM 1567 C C . HIS A 1 203 ? -12.929 -62.217 -12.774 1.00 47.19 203 HIS A C 1
ATOM 1569 O O . HIS A 1 203 ? -13.366 -61.593 -11.813 1.00 47.19 203 HIS A O 1
ATOM 1575 N N . GLU A 1 204 ? -11.971 -63.133 -12.603 1.00 43.97 204 GLU A N 1
ATOM 1576 C CA . GLU A 1 204 ? -11.468 -63.539 -11.272 1.00 43.97 204 GLU A CA 1
ATOM 1577 C C . GLU A 1 204 ? -10.148 -62.874 -10.820 1.00 43.97 204 GLU A C 1
ATOM 1579 O O . GLU A 1 204 ? -9.542 -63.288 -9.832 1.00 43.97 204 GLU A O 1
ATOM 1584 N N . ARG A 1 205 ? -9.673 -61.816 -11.497 1.00 45.03 205 ARG A N 1
ATOM 1585 C CA . ARG A 1 205 ? -8.363 -61.195 -11.183 1.00 45.03 205 ARG A CA 1
ATOM 1586 C C . ARG A 1 205 ? -8.379 -59.813 -10.524 1.00 45.03 205 ARG A C 1
ATOM 1588 O O . ARG A 1 205 ? -7.308 -59.322 -10.190 1.00 45.03 205 ARG A O 1
ATOM 1595 N N . PHE A 1 206 ? -9.537 -59.215 -10.239 1.00 42.53 206 PHE A N 1
ATOM 1596 C CA . PHE A 1 206 ? -9.590 -57.869 -9.633 1.00 42.53 206 PHE A CA 1
ATOM 1597 C C . PHE A 1 206 ? -10.080 -57.806 -8.176 1.00 42.53 206 PHE A C 1
ATOM 1599 O O . PHE A 1 206 ? -10.048 -56.739 -7.568 1.00 42.53 206 PHE A O 1
ATOM 1606 N N . ALA A 1 207 ? -10.443 -58.936 -7.560 1.00 41.59 207 ALA A N 1
ATOM 1607 C CA . ALA A 1 207 ? -10.955 -58.972 -6.182 1.00 41.59 207 ALA A CA 1
ATOM 1608 C C . ALA A 1 207 ? -9.888 -59.222 -5.091 1.00 41.59 207 ALA A C 1
ATOM 1610 O O . ALA A 1 207 ? -10.231 -59.345 -3.921 1.00 41.59 207 ALA A O 1
ATOM 1611 N N . ARG A 1 208 ? -8.590 -59.279 -5.429 1.00 43.84 208 ARG A N 1
ATOM 1612 C CA . ARG A 1 208 ? -7.498 -59.547 -4.461 1.00 43.84 208 ARG A CA 1
ATOM 1613 C C . ARG A 1 208 ? -6.524 -58.381 -4.242 1.00 43.84 208 ARG A C 1
ATOM 1615 O O . ARG A 1 208 ? -5.391 -58.601 -3.830 1.00 43.84 208 ARG A O 1
ATOM 1622 N N . GLN A 1 209 ? -6.945 -57.141 -4.498 1.00 42.09 209 GLN A N 1
ATOM 1623 C CA . GLN A 1 209 ? -6.069 -55.964 -4.382 1.00 42.09 209 GLN A CA 1
ATOM 1624 C C . GLN A 1 209 ? -6.693 -54.798 -3.595 1.00 42.09 209 GLN A C 1
ATOM 1626 O O . GLN A 1 209 ? -6.441 -53.635 -3.903 1.00 42.09 209 GLN A O 1
ATOM 1631 N N . ARG A 1 210 ? -7.523 -55.090 -2.579 1.00 39.84 210 ARG A N 1
ATOM 1632 C CA . ARG A 1 210 ? -8.109 -54.060 -1.694 1.00 39.84 210 ARG A CA 1
ATOM 1633 C C . ARG A 1 210 ? -7.935 -54.262 -0.180 1.00 39.84 210 ARG A C 1
ATOM 1635 O O . ARG A 1 210 ? -8.256 -53.340 0.554 1.00 39.84 210 ARG A O 1
ATOM 1642 N N . ASP A 1 211 ? -7.297 -55.340 0.281 1.00 40.34 211 ASP A N 1
ATOM 1643 C CA . ASP A 1 211 ? -7.178 -55.646 1.725 1.00 40.34 211 ASP A CA 1
ATOM 1644 C C . ASP A 1 211 ? -5.771 -55.453 2.335 1.00 40.34 211 ASP A C 1
ATOM 1646 O O . ASP A 1 211 ? -5.410 -56.109 3.310 1.00 40.34 211 ASP A O 1
ATOM 1650 N N . MET A 1 212 ? -4.943 -54.543 1.805 1.00 42.41 212 MET A N 1
ATOM 1651 C CA . MET A 1 212 ? -3.576 -54.317 2.327 1.00 42.41 212 MET A CA 1
ATOM 1652 C C . MET A 1 212 ? -3.225 -52.869 2.711 1.00 42.41 212 MET A C 1
ATOM 1654 O O . MET A 1 212 ? -2.048 -52.526 2.780 1.00 42.41 212 MET A O 1
ATOM 1658 N N . CYS A 1 213 ? -4.206 -52.020 3.033 1.00 40.72 213 CYS A N 1
ATOM 1659 C CA . CYS A 1 213 ? -3.924 -50.648 3.497 1.00 40.72 213 CYS A CA 1
ATOM 1660 C C . CYS A 1 213 ? -4.446 -50.289 4.895 1.00 40.72 213 CYS A C 1
ATOM 1662 O O . CYS A 1 213 ? -4.329 -49.135 5.286 1.00 40.72 213 CYS A O 1
ATOM 1664 N N . ASP A 1 214 ? -4.910 -51.257 5.688 1.00 41.59 214 ASP A N 1
ATOM 1665 C CA . ASP A 1 214 ? -5.293 -51.031 7.088 1.00 41.59 214 ASP A CA 1
ATOM 1666 C C . ASP A 1 214 ? -4.467 -51.904 8.031 1.00 41.59 214 ASP A C 1
ATOM 1668 O O . ASP A 1 214 ? -4.948 -52.891 8.584 1.00 41.59 214 ASP A O 1
ATOM 1672 N N . ARG A 1 215 ? -3.185 -51.556 8.206 1.00 38.03 215 ARG A N 1
ATOM 1673 C CA . ARG A 1 215 ? -2.394 -51.938 9.391 1.00 38.03 215 ARG A CA 1
ATOM 1674 C C . ARG A 1 215 ? -1.041 -51.233 9.408 1.00 38.03 215 ARG A C 1
ATOM 1676 O O . ARG A 1 215 ? -0.098 -51.635 8.741 1.00 38.03 215 ARG A O 1
ATOM 1683 N N . GLY A 1 216 ? -0.930 -50.255 10.301 1.00 33.09 216 GLY A N 1
ATOM 1684 C CA . GLY A 1 216 ? 0.343 -49.901 10.918 1.00 33.09 216 GLY A CA 1
ATOM 1685 C C . GLY A 1 216 ? 0.741 -48.445 10.750 1.00 33.09 216 GLY A C 1
ATOM 1686 O O . GLY A 1 216 ? 1.337 -48.084 9.752 1.00 33.09 216 GLY A O 1
ATOM 1687 N N . SER A 1 217 ? 0.512 -47.638 11.787 1.00 38.22 217 SER A N 1
ATOM 1688 C CA . SER A 1 217 ? 1.624 -46.989 12.496 1.00 38.22 217 SER A CA 1
ATOM 1689 C C . SER A 1 217 ? 1.104 -46.244 13.730 1.00 38.22 217 SER A C 1
ATO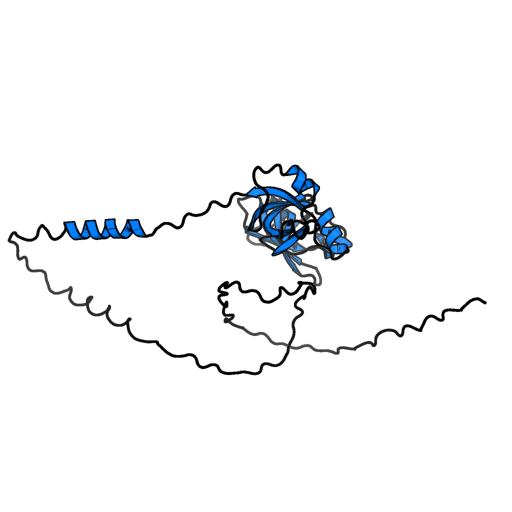M 1691 O O . SER A 1 217 ? 0.893 -45.036 13.733 1.00 38.22 217 SER A O 1
ATOM 1693 N N . ARG A 1 218 ? 0.884 -46.982 14.824 1.00 41.56 218 ARG A N 1
ATOM 1694 C CA . ARG A 1 218 ? 0.938 -46.406 16.174 1.00 41.56 218 ARG A CA 1
ATOM 1695 C C . ARG A 1 218 ? 2.390 -46.507 16.635 1.00 41.56 218 ARG A C 1
ATOM 1697 O O . ARG A 1 218 ? 2.799 -47.565 17.111 1.00 41.56 218 ARG A O 1
ATOM 1704 N N . ARG A 1 219 ? 3.170 -45.431 16.524 1.00 39.38 219 ARG A N 1
ATOM 1705 C CA . ARG A 1 219 ? 4.431 -45.299 17.268 1.00 39.38 219 ARG A CA 1
ATOM 1706 C C . ARG A 1 219 ? 4.519 -43.947 17.961 1.00 39.38 219 ARG A C 1
ATOM 1708 O O . ARG A 1 219 ? 4.248 -42.903 17.389 1.00 39.38 219 ARG A O 1
ATOM 1715 N N . ARG A 1 220 ? 4.857 -44.056 19.245 1.00 38.94 220 ARG A N 1
ATOM 1716 C CA . ARG A 1 220 ? 5.067 -43.007 20.238 1.00 38.94 220 ARG A CA 1
ATOM 1717 C C . ARG A 1 220 ? 6.307 -42.192 19.868 1.00 38.94 220 ARG A C 1
ATOM 1719 O O . ARG A 1 220 ? 7.375 -42.780 19.713 1.00 38.94 220 ARG A O 1
ATOM 1726 N N . SER A 1 221 ? 6.188 -40.872 19.817 1.00 33.38 221 SER A N 1
ATOM 1727 C CA . SER A 1 221 ? 7.341 -39.974 19.724 1.00 33.38 221 SER A CA 1
ATOM 1728 C C . SER A 1 221 ? 7.853 -39.672 21.132 1.00 33.38 221 SER A C 1
ATOM 1730 O O . SER A 1 221 ? 7.166 -39.041 21.933 1.00 33.38 221 SER A O 1
ATOM 1732 N N . ARG A 1 222 ? 9.045 -40.189 21.447 1.00 31.17 222 ARG A N 1
ATOM 1733 C CA . ARG A 1 222 ? 9.859 -39.782 22.598 1.00 31.17 222 ARG A CA 1
ATOM 1734 C C . ARG A 1 222 ? 10.509 -38.432 22.283 1.00 31.17 222 ARG A C 1
ATOM 1736 O O . ARG A 1 222 ? 11.054 -38.259 21.199 1.00 31.17 222 ARG A O 1
ATOM 1743 N N . SER A 1 223 ? 10.469 -37.519 23.246 1.00 30.73 223 SER A N 1
ATOM 1744 C CA . SER A 1 223 ? 11.203 -36.254 23.259 1.00 30.73 223 SER A CA 1
ATOM 1745 C C . SER A 1 223 ? 12.713 -36.505 23.313 1.00 30.73 223 SER A C 1
ATOM 1747 O O . SER A 1 223 ? 13.189 -37.192 24.219 1.00 30.73 223 SER A O 1
ATOM 1749 N N . VAL A 1 224 ? 13.456 -35.935 22.366 1.00 32.78 224 VAL A N 1
ATOM 1750 C CA . VAL A 1 224 ? 14.919 -35.827 22.404 1.00 32.78 224 VAL A CA 1
ATOM 1751 C C . VAL A 1 224 ? 15.248 -34.347 22.576 1.00 32.78 224 VAL A C 1
ATOM 1753 O O . VAL A 1 224 ? 14.864 -33.534 21.740 1.00 32.78 224 VAL A O 1
ATOM 1756 N N . ASN A 1 225 ? 15.914 -34.012 23.681 1.00 33.31 225 ASN A N 1
ATOM 1757 C CA . ASN A 1 225 ? 16.503 -32.695 23.906 1.00 33.31 225 ASN A CA 1
ATOM 1758 C C . ASN A 1 225 ? 17.731 -32.555 22.999 1.00 33.31 225 ASN A C 1
ATOM 1760 O O . ASN A 1 225 ? 18.621 -33.405 23.042 1.00 33.31 225 ASN A O 1
ATOM 1764 N N . LEU A 1 226 ? 17.768 -31.498 22.194 1.00 32.81 226 LEU A N 1
ATOM 1765 C CA . LEU A 1 226 ? 18.931 -31.090 21.413 1.00 32.81 226 LEU A CA 1
ATOM 1766 C C . LEU A 1 226 ? 19.190 -29.611 21.695 1.00 32.81 226 LEU A C 1
ATOM 1768 O O . LEU A 1 226 ? 18.390 -28.753 21.327 1.00 32.81 226 LEU A O 1
ATOM 1772 N N . ASP A 1 227 ? 20.309 -29.356 22.370 1.00 35.88 227 ASP A N 1
ATOM 1773 C CA . ASP A 1 227 ? 20.922 -28.040 22.514 1.00 35.88 227 ASP A CA 1
ATOM 1774 C C . ASP A 1 227 ? 21.324 -27.517 21.130 1.00 35.88 227 ASP A C 1
ATOM 1776 O O . ASP A 1 227 ? 22.090 -28.159 20.405 1.00 35.88 227 ASP A O 1
ATOM 1780 N N . VAL A 1 228 ? 20.813 -26.342 20.758 1.00 37.78 228 VAL A N 1
ATOM 1781 C CA . VAL A 1 228 ? 21.198 -25.632 19.534 1.00 37.78 228 VAL A CA 1
ATOM 1782 C C . VAL A 1 228 ? 21.663 -24.234 19.916 1.00 37.78 228 VAL A C 1
ATOM 1784 O O . VAL A 1 228 ? 20.905 -23.436 20.461 1.00 37.78 228 VAL A O 1
ATOM 1787 N N . GLY A 1 229 ? 22.939 -23.974 19.627 1.00 31.30 229 GLY A N 1
ATOM 1788 C CA . GLY A 1 229 ? 23.611 -22.704 19.850 1.00 31.30 229 GLY A CA 1
ATOM 1789 C C . GLY A 1 229 ? 23.066 -21.566 18.987 1.00 31.30 229 GLY A C 1
ATOM 1790 O O . GLY A 1 229 ? 22.619 -21.749 17.854 1.00 31.30 229 GLY A O 1
ATOM 1791 N N . GLU A 1 230 ? 23.139 -20.374 19.569 1.00 40.38 230 GLU A N 1
ATOM 1792 C CA . GLU A 1 230 ? 22.673 -19.096 19.046 1.00 40.38 230 GLU A CA 1
ATOM 1793 C C . GLU A 1 230 ? 23.303 -18.725 17.694 1.00 40.38 230 GLU A C 1
ATOM 1795 O O . GLU A 1 230 ? 24.519 -18.570 17.574 1.00 40.38 230 GLU A O 1
ATOM 1800 N N . LYS A 1 231 ? 22.458 -18.460 16.690 1.00 32.53 231 LYS A N 1
ATOM 1801 C CA . LYS A 1 231 ? 22.743 -17.492 15.619 1.00 32.53 231 LYS A CA 1
ATOM 1802 C C . LYS A 1 231 ? 21.474 -16.700 15.317 1.00 32.53 231 LYS A C 1
ATOM 1804 O O . LYS A 1 231 ? 20.545 -17.197 14.687 1.00 32.53 231 LYS A O 1
ATOM 1809 N N . ALA A 1 232 ? 21.442 -15.468 15.817 1.00 33.59 232 ALA A N 1
ATOM 1810 C CA . ALA A 1 232 ? 20.343 -14.529 15.659 1.00 33.59 232 ALA A CA 1
ATOM 1811 C C . ALA A 1 232 ? 20.342 -13.884 14.260 1.00 33.59 232 ALA A C 1
ATOM 1813 O O . ALA A 1 232 ? 21.349 -13.335 13.816 1.00 33.59 232 ALA A O 1
ATOM 1814 N N . PHE A 1 233 ? 19.185 -13.902 13.598 1.00 30.78 233 PHE A N 1
ATOM 1815 C CA . PHE A 1 233 ? 18.818 -12.946 12.549 1.00 30.78 233 PHE A CA 1
ATOM 1816 C C . PHE A 1 233 ? 18.002 -11.812 13.196 1.00 30.78 233 PHE A C 1
ATOM 1818 O O . PHE A 1 233 ? 17.300 -12.075 14.176 1.00 30.78 233 PHE A O 1
ATOM 1825 N N . PRO A 1 234 ? 18.053 -10.562 12.696 1.00 34.69 234 PRO A N 1
ATOM 1826 C CA . PRO A 1 234 ? 17.351 -9.453 13.328 1.00 34.69 234 PRO A CA 1
ATOM 1827 C C . PRO A 1 234 ? 15.842 -9.560 13.076 1.00 34.69 234 PRO A C 1
ATOM 1829 O O . PRO A 1 234 ? 15.309 -9.041 12.098 1.00 34.69 234 PRO A O 1
ATOM 1832 N N . ILE A 1 235 ? 15.141 -10.217 13.995 1.00 30.84 235 ILE A N 1
ATOM 1833 C CA . ILE A 1 235 ? 13.715 -9.992 14.217 1.00 30.84 235 ILE A CA 1
ATOM 1834 C C . ILE A 1 235 ? 13.606 -8.582 14.799 1.00 30.84 235 ILE A C 1
ATOM 1836 O O . ILE A 1 235 ? 14.143 -8.310 15.875 1.00 30.84 235 ILE A O 1
ATOM 1840 N N . ARG A 1 236 ? 12.930 -7.668 14.094 1.00 34.19 236 ARG A N 1
ATOM 1841 C CA . ARG A 1 236 ? 12.511 -6.388 14.677 1.00 34.19 236 ARG A CA 1
ATOM 1842 C C . ARG A 1 236 ? 11.502 -6.686 15.786 1.00 34.19 236 ARG A C 1
ATOM 1844 O O . ARG A 1 236 ? 10.306 -6.813 15.543 1.00 34.19 236 ARG A O 1
ATOM 1851 N N . TYR A 1 237 ? 12.005 -6.843 17.004 1.00 27.77 237 TYR A N 1
ATOM 1852 C CA . TYR A 1 237 ? 11.197 -6.813 18.211 1.00 27.77 237 TYR A CA 1
ATOM 1853 C C . TYR A 1 237 ? 10.673 -5.389 18.389 1.00 27.77 237 TYR A C 1
ATOM 1855 O O . TYR A 1 237 ? 11.455 -4.450 18.513 1.00 27.77 237 TYR A O 1
ATOM 1863 N N . TYR A 1 238 ? 9.354 -5.233 18.419 1.00 37.81 238 TYR A N 1
ATOM 1864 C CA . TYR A 1 238 ? 8.720 -4.043 18.972 1.00 37.81 238 TYR A CA 1
ATOM 1865 C C . TYR A 1 238 ? 8.564 -4.273 20.482 1.00 37.81 238 TYR A C 1
ATOM 1867 O O . TYR A 1 238 ? 7.722 -5.086 20.878 1.00 37.81 238 TYR A O 1
ATOM 1875 N N . PRO A 1 239 ? 9.351 -3.618 21.354 1.00 32.97 239 PRO A N 1
ATOM 1876 C CA . PRO A 1 239 ? 9.110 -3.693 22.780 1.00 32.97 239 PRO A CA 1
ATOM 1877 C C . PRO A 1 239 ? 7.958 -2.735 23.075 1.00 32.97 239 PRO A C 1
ATOM 1879 O O . PRO A 1 239 ? 8.142 -1.529 22.989 1.00 32.97 239 PRO A O 1
ATOM 1882 N N . ASN A 1 240 ? 6.753 -3.275 23.281 1.00 36.12 240 ASN A N 1
ATOM 1883 C CA . ASN A 1 240 ? 5.667 -2.724 24.112 1.00 36.12 240 ASN A CA 1
ATOM 1884 C C . ASN A 1 240 ? 4.370 -3.505 23.847 1.00 36.12 240 ASN A C 1
ATOM 1886 O O . ASN A 1 240 ? 3.404 -2.996 23.280 1.00 36.12 240 ASN A O 1
ATOM 1890 N N . TYR A 1 241 ? 4.348 -4.767 24.276 1.00 34.53 241 TYR A N 1
ATOM 1891 C CA . TYR A 1 241 ? 3.098 -5.417 24.658 1.00 34.53 241 TYR A CA 1
ATOM 1892 C C . TYR A 1 241 ? 2.991 -5.318 26.184 1.00 34.53 241 TYR A C 1
ATOM 1894 O O . TYR A 1 241 ? 3.895 -5.810 26.864 1.00 34.53 241 TYR A O 1
ATOM 1902 N N . PRO A 1 242 ? 1.940 -4.704 26.757 1.00 39.81 242 PRO A N 1
ATOM 1903 C CA . PRO A 1 242 ? 1.661 -4.897 28.171 1.00 39.81 242 PRO A CA 1
ATOM 1904 C C . PRO A 1 242 ? 1.387 -6.387 28.396 1.00 39.81 242 PRO A C 1
ATOM 1906 O O . PRO A 1 242 ? 0.560 -6.989 27.710 1.00 39.81 242 PRO A O 1
ATOM 1909 N N . GLN A 1 243 ? 2.130 -6.988 29.326 1.00 32.78 243 GLN A N 1
ATOM 1910 C CA . GLN A 1 243 ? 1.934 -8.373 29.729 1.00 32.78 243 GLN A CA 1
ATOM 1911 C C . GLN A 1 243 ? 0.515 -8.526 30.284 1.00 32.78 243 GLN A C 1
ATOM 1913 O O . GLN A 1 243 ? 0.180 -7.971 31.330 1.00 32.78 243 GLN A O 1
ATOM 1918 N N . CYS A 1 244 ? -0.337 -9.267 29.578 1.00 34.03 244 CYS A N 1
ATOM 1919 C CA . CYS A 1 244 ? -1.598 -9.727 30.137 1.00 34.03 244 CYS A CA 1
ATOM 1920 C C . CYS A 1 244 ? -1.279 -10.746 31.237 1.00 34.03 244 CYS A C 1
ATOM 1922 O O . CYS A 1 244 ? -0.682 -11.789 30.970 1.00 34.03 244 CYS A O 1
ATOM 1924 N N . GLY A 1 245 ? -1.651 -10.416 32.476 1.00 35.62 245 GLY A N 1
ATOM 1925 C CA . GLY A 1 245 ? -1.558 -11.320 33.619 1.00 35.62 245 GLY A CA 1
ATOM 1926 C C . GLY A 1 245 ? -2.388 -12.598 33.425 1.00 35.62 245 GLY A C 1
ATOM 1927 O O . GLY A 1 245 ? -3.257 -12.660 32.550 1.00 35.62 245 GLY A O 1
ATOM 1928 N N . PRO A 1 246 ? -2.131 -13.636 34.237 1.00 34.59 246 PRO A N 1
ATOM 1929 C CA . PRO A 1 246 ? -2.669 -14.965 34.017 1.00 34.59 246 PRO A CA 1
ATOM 1930 C C . PRO A 1 246 ? -4.136 -15.006 34.447 1.00 34.59 246 PRO A C 1
ATOM 1932 O O . PRO A 1 246 ? -4.446 -15.208 35.618 1.00 34.59 246 PRO A O 1
ATOM 1935 N N . GLN A 1 247 ? -5.058 -14.847 33.501 1.00 34.06 247 GLN A N 1
ATOM 1936 C CA . GLN A 1 247 ? -6.404 -15.388 33.651 1.00 34.06 247 GLN A CA 1
ATOM 1937 C C . GLN A 1 247 ? -6.772 -16.196 32.412 1.00 34.06 247 GLN A C 1
ATOM 1939 O O . GLN A 1 247 ? -6.634 -15.759 31.273 1.00 34.06 247 GLN A O 1
ATOM 1944 N N . MET A 1 248 ? -7.160 -17.434 32.699 1.00 39.44 248 MET A N 1
ATOM 1945 C CA . MET A 1 248 ? -7.457 -18.520 31.782 1.00 39.44 248 MET A CA 1
ATOM 1946 C C . MET A 1 248 ? -8.344 -18.090 30.611 1.00 39.44 248 MET A C 1
ATOM 1948 O O . MET A 1 248 ? -9.494 -17.709 30.800 1.00 39.44 248 MET A O 1
ATOM 1952 N N . CYS A 1 249 ? -7.839 -18.267 29.393 1.00 29.42 249 CYS A N 1
ATOM 1953 C CA . CYS A 1 249 ? -8.653 -18.478 28.202 1.00 29.42 249 CYS A CA 1
ATOM 1954 C C . CYS A 1 249 ? -7.978 -19.578 27.379 1.00 29.42 249 CYS A C 1
ATOM 1956 O O . CYS A 1 249 ? -6.894 -19.400 26.827 1.00 29.42 249 CYS A O 1
ATOM 1958 N N . SER A 1 250 ? -8.604 -20.751 27.364 1.00 34.22 250 SER A N 1
ATOM 1959 C CA . SER A 1 250 ? -8.193 -21.909 26.581 1.00 34.22 250 SER A CA 1
ATOM 1960 C C . SER A 1 250 ? -8.479 -21.657 25.100 1.00 34.22 250 SER A C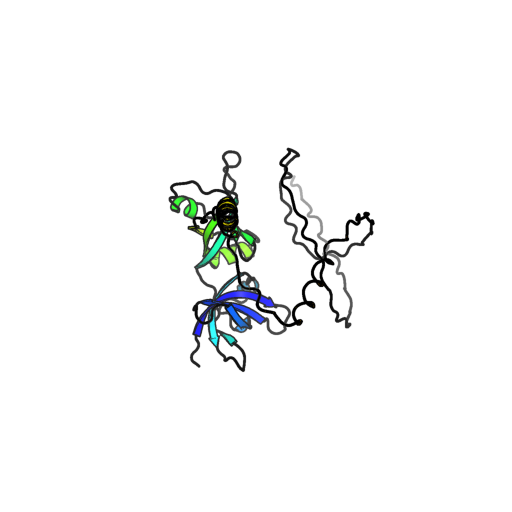 1
ATOM 1962 O O . SER A 1 250 ? -9.586 -21.904 24.624 1.00 34.22 250 SER A O 1
ATOM 1964 N N . CYS A 1 251 ? -7.476 -21.185 24.367 1.00 31.75 251 CYS A N 1
ATOM 1965 C CA . CYS A 1 251 ? -7.478 -21.202 22.910 1.00 31.75 251 CYS A CA 1
ATOM 1966 C C . CYS A 1 251 ? -6.413 -22.202 22.454 1.00 31.75 251 CYS A C 1
ATOM 1968 O O . CYS A 1 251 ? -5.232 -22.052 22.758 1.00 31.75 251 CYS A O 1
ATOM 1970 N N . HIS A 1 252 ? -6.842 -23.257 21.761 1.00 29.95 252 HIS A N 1
ATOM 1971 C CA . HIS A 1 252 ? -5.958 -24.252 21.165 1.00 29.95 252 HIS A CA 1
ATOM 1972 C C . HIS A 1 252 ? -5.088 -23.605 20.077 1.00 29.95 252 HIS A C 1
ATOM 1974 O O . HIS A 1 252 ? -5.564 -23.331 18.977 1.00 29.95 252 HIS A O 1
ATOM 1980 N N . CYS A 1 253 ? -3.806 -23.394 20.370 1.00 30.28 253 CYS A N 1
ATOM 1981 C CA . CYS A 1 253 ? -2.793 -23.112 19.359 1.00 30.28 253 CYS A CA 1
ATOM 1982 C C . CYS A 1 253 ? -2.321 -24.439 18.753 1.00 30.28 253 CYS A C 1
ATOM 1984 O O . CYS A 1 253 ? -1.780 -25.294 19.455 1.00 30.28 253 CYS A O 1
ATOM 1986 N N . VAL A 1 254 ? -2.537 -24.617 17.451 1.00 29.16 254 VAL A N 1
ATOM 1987 C CA . VAL A 1 254 ? -1.939 -25.705 16.667 1.00 29.16 254 VAL A CA 1
ATOM 1988 C C . VAL A 1 254 ? -0.525 -25.265 16.268 1.00 29.16 254 VAL A C 1
ATOM 1990 O O . VAL A 1 254 ? -0.395 -24.194 15.673 1.00 29.16 254 VAL A O 1
ATOM 1993 N N . PRO A 1 255 ? 0.540 -26.028 16.571 1.00 32.91 255 PRO A N 1
ATOM 1994 C CA . PRO A 1 255 ? 1.875 -25.700 16.091 1.00 32.91 255 PRO A CA 1
ATOM 1995 C C . PRO A 1 255 ? 1.989 -26.041 14.600 1.00 32.91 255 PRO A C 1
ATOM 1997 O O . PRO A 1 255 ? 1.719 -27.168 14.185 1.00 32.91 255 PRO A O 1
ATOM 2000 N N . VAL A 1 256 ? 2.395 -25.062 13.792 1.00 31.22 256 VAL A N 1
ATOM 2001 C CA . VAL A 1 256 ? 2.808 -25.275 12.400 1.00 31.22 256 VAL A CA 1
ATOM 2002 C C . VAL A 1 256 ? 4.239 -25.812 12.428 1.00 31.22 256 VAL A C 1
ATOM 2004 O O . VAL A 1 256 ? 5.139 -25.156 12.948 1.00 31.22 256 VAL A O 1
ATOM 2007 N N . SER A 1 257 ? 4.436 -27.027 11.917 1.00 28.62 257 SER A N 1
ATOM 2008 C CA . SER A 1 257 ? 5.745 -27.666 11.790 1.00 28.62 257 SER A CA 1
ATOM 2009 C C . SER A 1 257 ? 6.538 -27.034 10.645 1.00 28.62 257 SER A C 1
ATOM 2011 O O . SER A 1 257 ? 6.132 -27.123 9.485 1.00 28.62 257 SER A O 1
ATOM 2013 N N . SER A 1 258 ? 7.678 -26.432 10.969 1.00 36.62 258 SER A N 1
ATOM 2014 C CA . SER A 1 258 ? 8.676 -25.979 10.003 1.00 36.62 258 SER A CA 1
ATOM 2015 C C . SER A 1 258 ? 9.606 -27.134 9.645 1.00 36.62 258 SER A C 1
ATOM 2017 O O . SER A 1 258 ? 10.629 -27.313 10.291 1.00 36.62 258 SER A O 1
ATOM 2019 N N . ASP A 1 259 ? 9.259 -27.895 8.613 1.00 32.41 259 ASP A N 1
ATOM 2020 C CA . ASP A 1 259 ? 10.171 -28.825 7.948 1.00 32.41 259 ASP A CA 1
ATOM 2021 C C . ASP A 1 259 ? 9.934 -28.723 6.440 1.00 32.41 259 ASP A C 1
ATOM 2023 O O . ASP A 1 259 ? 8.902 -29.176 5.955 1.00 32.41 259 ASP A O 1
ATOM 2027 N N . MET A 1 260 ? 10.865 -28.100 5.707 1.00 32.34 260 MET A N 1
ATOM 2028 C CA . MET A 1 260 ? 11.334 -28.573 4.395 1.00 32.34 260 MET A CA 1
ATOM 2029 C C . MET A 1 260 ? 12.455 -27.677 3.821 1.00 32.34 260 MET A C 1
ATOM 2031 O O . MET A 1 260 ? 12.223 -26.569 3.353 1.00 32.34 260 MET A O 1
ATOM 2035 N N . MET A 1 261 ? 13.654 -28.272 3.799 1.00 33.38 261 MET A N 1
ATOM 2036 C CA . MET A 1 261 ? 14.638 -28.292 2.703 1.00 33.38 261 MET A CA 1
ATOM 2037 C C . MET A 1 261 ? 15.465 -27.031 2.385 1.00 33.38 261 MET A C 1
ATOM 2039 O O . MET A 1 261 ? 15.072 -26.146 1.631 1.00 33.38 261 MET A O 1
ATOM 2043 N N . TYR A 1 262 ? 16.717 -27.081 2.855 1.00 34.59 262 TYR A N 1
ATOM 2044 C CA . TYR A 1 262 ? 17.882 -26.426 2.257 1.00 34.59 262 TYR A CA 1
ATOM 2045 C C . TYR A 1 262 ? 18.319 -27.126 0.957 1.00 34.59 262 TYR A C 1
ATOM 2047 O O . TYR A 1 262 ? 18.281 -28.352 0.856 1.00 34.59 262 TYR A O 1
ATOM 2055 N N . GLY A 1 263 ? 18.852 -26.339 0.019 1.00 29.73 263 GLY A N 1
ATOM 2056 C CA . GLY A 1 263 ? 19.722 -26.772 -1.078 1.00 29.73 263 GLY A CA 1
ATOM 2057 C C . GLY A 1 263 ? 20.807 -25.708 -1.339 1.00 29.73 263 GLY A C 1
ATOM 2058 O O . GLY A 1 263 ? 20.581 -24.543 -1.013 1.00 29.73 263 GLY A O 1
ATOM 2059 N N . PRO A 1 264 ? 22.003 -26.078 -1.839 1.00 39.03 264 PRO A N 1
ATOM 2060 C CA . PRO A 1 264 ? 23.260 -25.458 -1.417 1.00 39.03 264 PRO A CA 1
ATOM 2061 C C . PRO A 1 264 ? 23.891 -24.563 -2.489 1.00 39.03 264 PRO A C 1
ATOM 2063 O O . PRO A 1 264 ? 23.946 -24.972 -3.636 1.00 39.03 264 PRO A O 1
ATOM 2066 N N . PHE A 1 265 ? 24.483 -23.426 -2.107 1.00 35.03 265 PHE A N 1
ATOM 2067 C CA . PHE A 1 265 ? 25.712 -22.915 -2.734 1.00 35.03 265 PHE A CA 1
ATOM 2068 C C . PHE A 1 265 ? 26.504 -22.077 -1.727 1.00 35.03 265 PHE A C 1
ATOM 2070 O O . PHE A 1 265 ? 26.153 -20.949 -1.391 1.00 35.03 265 PHE A O 1
ATOM 2077 N N . ALA A 1 266 ? 27.592 -22.673 -1.247 1.00 32.34 266 ALA A N 1
ATOM 2078 C CA . ALA A 1 266 ? 28.712 -21.968 -0.656 1.00 32.34 266 ALA A CA 1
ATOM 2079 C C . ALA A 1 266 ? 29.633 -21.496 -1.788 1.00 32.34 266 ALA A C 1
ATOM 2081 O O . ALA A 1 266 ? 29.932 -22.283 -2.681 1.00 32.34 266 ALA A O 1
ATOM 2082 N N . ASN A 1 267 ? 30.095 -20.244 -1.732 1.00 30.73 267 ASN A N 1
ATOM 2083 C CA . ASN A 1 267 ? 31.470 -19.887 -2.081 1.00 30.73 267 ASN A CA 1
ATOM 2084 C C . ASN A 1 267 ? 31.827 -18.485 -1.555 1.00 30.73 267 ASN A C 1
ATOM 2086 O O . ASN A 1 267 ? 31.246 -17.482 -1.954 1.00 30.73 267 ASN A O 1
ATOM 2090 N N . PHE A 1 268 ? 32.767 -18.496 -0.606 1.00 32.69 268 PHE A N 1
ATOM 2091 C CA . PHE A 1 268 ? 33.863 -17.556 -0.352 1.00 32.69 268 PHE A CA 1
ATOM 2092 C C . PHE A 1 268 ? 33.759 -16.122 -0.901 1.00 32.69 268 PHE A C 1
ATOM 2094 O O . PHE A 1 268 ? 33.852 -15.914 -2.102 1.00 32.69 268 PHE A O 1
ATOM 2101 N N . PHE A 1 269 ? 33.749 -15.130 -0.002 1.00 31.94 269 PHE A N 1
ATOM 2102 C CA . PHE A 1 269 ? 34.873 -14.197 0.192 1.00 31.94 269 PHE A CA 1
ATOM 2103 C C . PHE A 1 269 ? 34.658 -13.392 1.489 1.00 31.94 269 PHE A C 1
ATOM 2105 O O . PHE A 1 269 ? 33.617 -12.775 1.690 1.00 31.94 269 PHE A O 1
ATOM 2112 N N . ASN A 1 270 ? 35.652 -13.431 2.376 1.00 34.84 270 ASN A N 1
ATOM 2113 C CA . ASN A 1 270 ? 35.769 -12.630 3.597 1.00 34.84 270 ASN A CA 1
ATOM 2114 C C . ASN A 1 270 ? 36.808 -11.531 3.310 1.00 34.84 270 ASN A C 1
ATOM 2116 O O . ASN A 1 270 ? 37.846 -11.852 2.723 1.00 34.84 270 ASN A O 1
ATOM 2120 N N . PRO A 1 271 ? 36.560 -10.262 3.680 1.00 40.62 271 PRO A N 1
ATOM 2121 C CA . PRO A 1 271 ? 37.523 -9.655 4.595 1.00 40.62 271 PRO A CA 1
ATOM 2122 C C . PRO A 1 271 ? 36.911 -8.700 5.637 1.00 40.62 271 PRO A C 1
ATOM 2124 O O . PRO A 1 271 ? 36.172 -7.774 5.321 1.00 40.62 271 PRO A O 1
ATOM 2127 N N . ALA A 1 272 ? 37.374 -8.900 6.873 1.00 31.86 272 ALA A N 1
ATOM 2128 C CA . ALA A 1 272 ? 37.731 -7.886 7.866 1.00 31.86 272 ALA A CA 1
ATOM 2129 C C . ALA A 1 272 ? 36.658 -6.867 8.299 1.00 31.86 272 ALA A C 1
ATOM 2131 O O . ALA A 1 272 ? 36.586 -5.732 7.832 1.00 31.86 272 ALA A O 1
ATOM 2132 N N . THR A 1 273 ? 35.931 -7.245 9.347 1.00 36.00 273 THR A N 1
ATOM 2133 C CA . THR A 1 273 ? 35.231 -6.344 10.264 1.00 36.00 273 THR A CA 1
ATOM 2134 C C . THR A 1 273 ? 36.256 -5.513 11.049 1.00 36.00 273 THR A C 1
ATOM 2136 O O . THR A 1 273 ? 36.912 -6.024 11.956 1.00 36.00 273 THR A O 1
ATOM 2139 N N . MET A 1 274 ? 36.410 -4.228 10.722 1.00 33.69 274 MET A N 1
ATOM 2140 C CA . MET A 1 274 ? 37.019 -3.254 11.634 1.00 33.69 274 MET A CA 1
ATOM 2141 C C . MET A 1 274 ? 35.921 -2.659 12.515 1.00 33.69 274 MET A C 1
ATOM 2143 O O . MET A 1 274 ? 35.103 -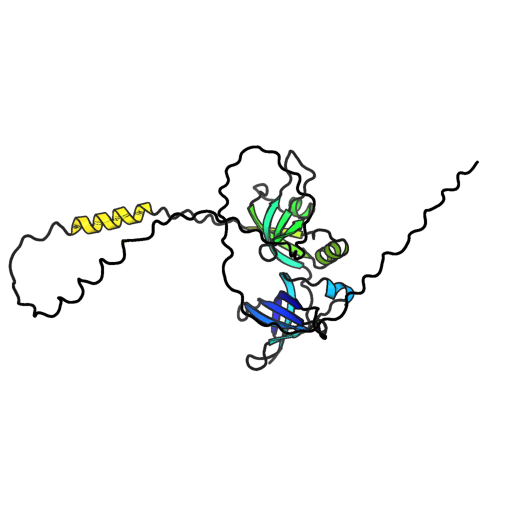1.862 12.060 1.00 33.69 274 MET A O 1
ATOM 2147 N N . CYS A 1 275 ? 35.895 -3.063 13.783 1.00 34.69 275 CYS A N 1
ATOM 2148 C CA . CYS A 1 275 ? 35.084 -2.416 14.807 1.00 34.69 275 CYS A CA 1
ATOM 2149 C C . CYS A 1 275 ? 35.737 -1.078 15.175 1.00 34.69 275 CYS A C 1
ATOM 2151 O O . CYS A 1 275 ? 36.808 -1.058 15.779 1.00 34.69 275 CYS A O 1
ATOM 2153 N N . MET A 1 276 ? 35.102 0.038 14.814 1.00 43.28 276 MET A N 1
ATOM 2154 C CA . MET A 1 276 ? 35.453 1.348 15.363 1.00 43.28 276 MET A CA 1
ATOM 2155 C C . MET A 1 276 ? 34.828 1.506 16.759 1.00 43.28 276 MET A C 1
ATOM 2157 O O . MET A 1 276 ? 33.657 1.160 16.930 1.00 43.28 276 MET A O 1
ATOM 2161 N N . PRO A 1 277 ? 35.565 2.022 17.760 1.00 51.59 277 PRO A N 1
ATOM 2162 C CA . PRO A 1 277 ? 34.987 2.359 19.055 1.00 51.59 277 PRO A CA 1
ATOM 2163 C C . PRO A 1 277 ? 34.077 3.599 18.944 1.00 51.59 277 PRO A C 1
ATOM 2165 O O . PRO A 1 277 ? 34.319 4.467 18.100 1.00 51.59 277 PRO A O 1
ATOM 2168 N N . PRO A 1 278 ? 33.030 3.706 19.782 1.00 52.44 278 PRO A N 1
ATOM 2169 C CA . PRO A 1 278 ? 32.145 4.866 19.794 1.00 52.44 278 PRO A CA 1
ATOM 2170 C C . PRO A 1 278 ? 32.889 6.140 20.235 1.00 52.44 278 PRO A C 1
ATOM 2172 O O . PRO A 1 278 ? 33.826 6.061 21.037 1.00 52.44 278 PRO A O 1
ATOM 2175 N N . PRO A 1 279 ? 32.481 7.324 19.742 1.00 58.84 279 PRO A N 1
ATOM 2176 C CA . PRO A 1 279 ? 33.116 8.581 20.105 1.00 58.84 279 PRO A CA 1
ATOM 2177 C C . PRO A 1 279 ? 32.893 8.921 21.584 1.00 58.84 279 PRO A C 1
ATOM 2179 O O . PRO A 1 279 ? 31.802 8.777 22.135 1.00 58.84 279 PRO A O 1
ATOM 2182 N N . PHE A 1 280 ? 33.967 9.404 22.201 1.00 58.59 280 PHE A N 1
ATOM 2183 C CA . PHE A 1 280 ? 34.028 9.902 23.568 1.00 58.59 280 PHE A CA 1
ATOM 2184 C C . PHE A 1 280 ? 33.196 11.190 23.694 1.00 58.59 280 PHE A C 1
ATOM 2186 O O . PHE A 1 280 ? 33.491 12.185 23.032 1.00 58.59 280 PHE A O 1
ATOM 2193 N N . ILE A 1 281 ? 32.160 11.179 24.535 1.00 64.19 281 ILE A N 1
ATOM 2194 C CA . ILE A 1 281 ? 31.373 12.370 24.883 1.00 64.19 281 ILE A CA 1
ATOM 2195 C C . ILE A 1 281 ? 31.961 12.946 26.181 1.00 64.19 281 ILE A C 1
ATOM 2197 O O . ILE A 1 281 ? 31.876 12.279 27.215 1.00 64.19 281 ILE A O 1
ATOM 2201 N N . PRO A 1 282 ? 32.572 14.145 26.178 1.00 54.72 282 PRO A N 1
ATOM 2202 C CA . PRO A 1 282 ? 33.057 14.759 27.408 1.00 54.72 282 PRO A CA 1
ATOM 2203 C C . PRO A 1 282 ? 31.886 15.261 28.277 1.00 54.72 282 PRO A C 1
ATOM 2205 O O . PRO A 1 282 ? 30.887 15.752 27.741 1.00 54.72 282 PRO A O 1
ATOM 2208 N N . PRO A 1 283 ? 31.987 15.170 29.616 1.00 57.72 283 PRO A N 1
ATOM 2209 C CA . PRO A 1 283 ? 30.938 15.629 30.515 1.00 57.72 283 PRO A CA 1
ATOM 2210 C C . PRO A 1 283 ? 30.823 17.159 30.511 1.00 57.72 283 PRO A C 1
ATOM 2212 O O . PRO A 1 283 ? 31.801 17.889 30.679 1.00 57.72 283 PRO A O 1
ATOM 2215 N N . PHE A 1 284 ? 29.587 17.627 30.351 1.00 57.78 284 PHE A N 1
ATOM 2216 C CA . PHE A 1 284 ? 29.175 19.018 30.500 1.00 57.78 284 PHE A CA 1
ATOM 2217 C C . PHE A 1 284 ? 29.431 19.487 31.944 1.00 57.78 284 PHE A C 1
ATOM 2219 O O . PHE A 1 284 ? 28.821 18.984 32.886 1.00 57.78 284 PHE A O 1
ATOM 2226 N N . MET A 1 285 ? 30.318 20.469 32.128 1.00 57.62 285 MET A N 1
ATOM 2227 C CA . MET A 1 285 ? 30.448 21.192 33.394 1.00 57.62 285 MET A CA 1
ATOM 2228 C C . MET A 1 285 ? 29.296 22.195 33.529 1.00 57.62 285 MET A C 1
ATOM 2230 O O . MET A 1 285 ? 29.256 23.204 32.826 1.00 57.62 285 MET A O 1
ATOM 2234 N N . MET A 1 286 ? 28.379 21.943 34.462 1.00 56.94 286 MET A N 1
ATOM 2235 C CA . MET A 1 286 ? 27.463 22.963 34.975 1.00 56.94 286 MET A CA 1
ATOM 2236 C C . MET A 1 286 ? 28.258 23.937 35.855 1.00 56.94 286 MET A C 1
ATOM 2238 O O . MET A 1 286 ? 28.719 23.571 36.935 1.00 56.94 286 MET A O 1
ATOM 2242 N N . ARG A 1 287 ? 28.430 25.183 35.399 1.00 56.59 287 ARG A N 1
ATOM 2243 C CA . ARG A 1 287 ? 28.834 26.290 36.275 1.00 56.59 287 ARG A CA 1
ATOM 2244 C C . ARG A 1 287 ? 27.614 26.726 37.079 1.00 56.59 287 ARG A C 1
ATOM 2246 O O . ARG A 1 287 ? 26.664 27.253 36.509 1.00 56.59 287 ARG A O 1
ATOM 2253 N N . GLY A 1 288 ? 27.660 26.514 38.391 1.00 54.53 288 GLY A N 1
ATOM 2254 C CA . GLY A 1 288 ? 26.791 27.211 39.330 1.00 54.53 288 GLY A CA 1
ATOM 2255 C C . GLY A 1 288 ? 27.191 28.684 39.402 1.00 54.53 288 GLY A C 1
ATOM 2256 O O . GLY A 1 288 ? 28.364 29.000 39.600 1.00 54.53 288 GLY A O 1
ATOM 2257 N N . SER A 1 289 ? 26.223 29.569 39.200 1.00 57.94 289 SER A N 1
ATOM 2258 C CA . SER A 1 289 ? 26.307 30.987 39.539 1.00 57.94 289 SER A CA 1
ATOM 2259 C C . SER A 1 289 ? 26.169 31.156 41.053 1.00 57.94 289 SER A C 1
ATOM 2261 O O . SER A 1 289 ? 25.230 30.613 41.640 1.00 57.94 289 SER A O 1
ATOM 2263 N N . GLN A 1 290 ? 27.101 31.895 41.654 1.00 60.38 290 GLN A N 1
ATOM 2264 C CA . GLN A 1 290 ? 26.857 32.632 42.896 1.00 60.38 290 GLN A CA 1
ATOM 2265 C C . GLN A 1 290 ? 26.134 33.936 42.569 1.00 60.38 290 GLN A C 1
ATOM 2267 O O . GLN A 1 290 ? 26.388 34.465 41.460 1.00 60.38 290 GLN A O 1
#

Radius of gyration: 31.69 Å; chains: 1; bounding box: 76×102×72 Å

Secondary structure (DSSP, 8-state):
-PPEEEEEEEEEEETTSSS-EEEEEEEESGGGTT-EEEEEGGGB-S-HHHHTT--TT-EEEEEEEEETTTEEEEEEEEE-SEEEEEEEEEE--BTTBTTPPPEEEETTT--EEEEPHHHHHHT--SS---TT-EEEEEEEHHHHHHHHHTT-PPEEEEEEEE---------TTHHHHHHHHHHHTSTT------------S---SSTTSSSSSS--------------------------------------PPPPP------------------PPPPP-PPP------

Organism: NCBI:txid34638

Foldseek 3Di:
DPWDKFKFWWADWDPPDPFIKTWTQTCDDPVCGRFIAIETLVQEPDPPVCSVLRDTGFMWIFTWDDDPVVGIHTHNIYGDQKDKFKWFWADDQDPVGNVDFTWTQTPPPRAIETEDPVLLVVQPDPDHDDGGWIFMKIFGPVQSSVCVVVVHHGYIHTPDTDDDPPPPPPPPVVPVVVVVVVVVVPVPDPPDDDDDDDDDPDPPPPPPPDPPDPDDDDDDDDDDDDDDDDDDDDDPDDPDDDDDDDDDDDDDDDDDDDDDDDDDDDDDDDDDDDDDDDDDDDDDDDDDDD

pLDDT: mean 71.59, std 26.17, range [27.77, 98.19]